Protein AF-A0A397E6I4-F1 (afdb_monomer_lite)

Organism: Aphanomyces astaci (NCBI:txid112090)

Radius of gyration: 27.34 Å; chains: 1; bounding box: 70×57×77 Å

InterPro domains:
  IPR038132 Vps16, C-terminal domain superfamily [G3DSA:1.10.150.780] (159-268)

Secondary structure (DSSP, 8-state):
--HHHHHHHHHHHHHHHHHHHTTGGG---SS-HHHHHHHHHHT--GGGS--SS----SS--TT---------S---HHHHHHHHHHT-TT--HHHHHHHHHHHHHHSSSHHHHHHHHTT-HHHHHHHHHHHHHHT--TTHHHHT-SSSHHHHHHHHHTT-SSHHHHHHHHHHHHHHTTT-HHHHHHHHHHHHHHHHHHHHHHHHH---TT-TTSPPSSTT--HHHHHHHHHHHGGG-SS-HHHHHHHHHHHTT--HHHHHHHHHHHHHHTT-HHHHHHH--SS-SS-HHHHHHHHHHTT-HHHHHHHHHT-SSHHHHHHHHHHHHHHHHHHHHS----PPP---------------

Sequence (356 aa):
MTTQEISAFYANLHTNVSAKFVKKHRVKTSATAASVQAMLVQQTHPLFGPPTAPLIPFGRLSRANSVDSLHADTLTSEEVVVKGLNARCDHDTTALFVAIQAFQASCSSQDEFCHGLAHYRRAVKLWSHHLATCNAQLDSIPKLLTAKAGVAAAKFAYRHPTMDARLSQLHVAKVLEEGTPFYARAFSQHMTLLAKQQAWDESLLCKGTHDTAQPSAFVDRSVVETIFNLVALAPFFDENLVLEAVQLADLFQVHPKQFWWTVVRSCVTTNQGELLLWMMPDMPIVSRKEHVQAFVDAQQFETAKRIAGDAKDPAEQANLLDVVQRAVVASTLQPDMEPPPVRPRQGSVASYDGSI

Structure (mmCIF, N/CA/C/O backbone):
data_AF-A0A397E6I4-F1
#
_entry.id   AF-A0A397E6I4-F1
#
loop_
_atom_site.group_PDB
_atom_site.id
_atom_site.type_symbol
_atom_site.label_atom_id
_atom_site.label_alt_id
_atom_site.label_comp_id
_atom_site.label_asym_id
_atom_site.label_entity_id
_atom_site.label_seq_id
_atom_site.pdbx_PDB_ins_code
_atom_site.Cartn_x
_atom_site.Cartn_y
_atom_site.Cartn_z
_atom_site.occupancy
_atom_site.B_iso_or_equiv
_atom_site.auth_seq_id
_atom_site.auth_comp_id
_atom_site.auth_asym_id
_atom_site.auth_atom_id
_atom_site.pdbx_PDB_model_num
ATOM 1 N N . MET A 1 1 ? 9.469 8.929 18.132 1.00 84.38 1 MET A N 1
ATOM 2 C CA . MET A 1 1 ? 9.794 7.595 18.660 1.00 84.38 1 MET A CA 1
ATOM 3 C C . MET A 1 1 ? 10.991 7.051 17.902 1.00 84.38 1 MET A C 1
ATOM 5 O O . MET A 1 1 ? 11.047 7.250 16.692 1.00 84.38 1 MET A O 1
ATOM 9 N N . THR A 1 2 ? 11.944 6.428 18.584 1.00 92.31 2 THR A N 1
ATOM 10 C CA . THR A 1 2 ? 13.093 5.738 17.977 1.00 92.31 2 THR A CA 1
ATOM 11 C C . THR A 1 2 ? 12.691 4.346 17.474 1.00 92.31 2 THR A C 1
ATOM 13 O O . THR A 1 2 ? 11.671 3.805 17.894 1.00 92.31 2 THR A O 1
ATOM 16 N N . THR A 1 3 ? 13.502 3.729 16.609 1.00 90.75 3 THR A N 1
ATOM 17 C CA . THR A 1 3 ? 13.303 2.337 16.148 1.00 90.75 3 THR A CA 1
ATOM 18 C C . THR A 1 3 ? 13.169 1.358 17.322 1.00 90.75 3 THR A C 1
ATOM 20 O O . THR A 1 3 ? 12.320 0.476 17.307 1.00 90.75 3 THR A O 1
ATOM 23 N N . GLN A 1 4 ? 13.962 1.547 18.383 1.00 93.81 4 GLN A N 1
ATOM 24 C CA . GLN A 1 4 ? 13.908 0.702 19.581 1.00 93.81 4 GLN A CA 1
ATOM 25 C C . GLN A 1 4 ? 12.587 0.865 20.340 1.00 93.81 4 GLN A C 1
ATOM 27 O O . GLN A 1 4 ? 11.996 -0.126 20.759 1.00 93.81 4 GLN A O 1
ATOM 32 N N . GLU A 1 5 ? 12.092 2.097 20.481 1.00 94.19 5 GLU A N 1
ATOM 33 C CA . GLU A 1 5 ? 10.794 2.364 21.112 1.00 94.19 5 GLU A CA 1
ATOM 34 C C . GLU A 1 5 ? 9.634 1.771 20.301 1.00 94.19 5 GLU A C 1
ATOM 36 O O . GLU A 1 5 ? 8.676 1.259 20.880 1.00 94.19 5 GLU A O 1
ATOM 41 N N . ILE A 1 6 ? 9.721 1.820 18.967 1.00 94.69 6 ILE A N 1
ATOM 42 C CA . ILE A 1 6 ? 8.726 1.227 18.064 1.00 94.69 6 ILE A CA 1
ATOM 43 C C . ILE A 1 6 ? 8.702 -0.298 18.222 1.00 94.69 6 ILE A C 1
ATOM 45 O O . ILE A 1 6 ? 7.635 -0.865 18.456 1.00 94.69 6 ILE A O 1
ATOM 49 N N . SER A 1 7 ? 9.856 -0.965 18.170 1.00 93.94 7 SER A N 1
ATOM 50 C CA . SER A 1 7 ? 9.905 -2.423 18.331 1.00 93.94 7 SER A CA 1
ATOM 51 C C . SER A 1 7 ? 9.533 -2.876 19.746 1.00 93.94 7 SER A C 1
ATOM 53 O O . SER A 1 7 ? 8.822 -3.866 19.897 1.00 93.94 7 SER A O 1
ATOM 55 N N . ALA A 1 8 ? 9.901 -2.128 20.793 1.00 94.12 8 ALA A N 1
ATOM 56 C CA . ALA A 1 8 ? 9.446 -2.414 22.157 1.00 94.12 8 ALA A CA 1
ATOM 57 C C . ALA A 1 8 ? 7.917 -2.311 22.284 1.00 94.12 8 ALA A C 1
ATOM 59 O O . ALA A 1 8 ? 7.272 -3.150 22.919 1.00 94.12 8 ALA A O 1
ATOM 60 N N . PHE A 1 9 ? 7.316 -1.306 21.643 1.00 94.44 9 PHE A N 1
ATOM 61 C CA . PHE A 1 9 ? 5.868 -1.171 21.577 1.00 94.44 9 PHE A CA 1
ATOM 62 C C . PHE A 1 9 ? 5.212 -2.377 20.887 1.00 94.44 9 PHE A C 1
ATOM 64 O O . PHE A 1 9 ? 4.265 -2.949 21.435 1.00 94.44 9 PHE A O 1
ATOM 71 N N . TYR A 1 10 ? 5.714 -2.796 19.721 1.00 95.75 10 TYR A N 1
ATOM 72 C CA . TYR A 1 10 ? 5.135 -3.928 18.998 1.00 95.75 10 TYR A CA 1
ATOM 73 C C . TYR A 1 10 ? 5.376 -5.271 19.689 1.00 95.75 10 TYR A C 1
ATOM 75 O O . TYR A 1 10 ? 4.479 -6.105 19.662 1.00 95.75 10 TYR A O 1
ATOM 83 N N . ALA A 1 11 ? 6.491 -5.464 20.396 1.00 94.38 11 ALA A N 1
ATOM 84 C CA . ALA A 1 11 ? 6.713 -6.652 21.225 1.00 94.38 11 ALA A CA 1
ATOM 85 C C . ALA A 1 11 ? 5.666 -6.774 22.353 1.00 94.38 11 ALA A C 1
ATOM 87 O O . ALA A 1 11 ? 5.093 -7.846 22.585 1.00 94.38 11 ALA A O 1
ATOM 88 N N . ASN A 1 12 ? 5.345 -5.657 23.014 1.00 92.75 12 ASN A N 1
ATOM 89 C CA . ASN A 1 12 ? 4.283 -5.609 24.021 1.00 92.75 12 ASN A CA 1
ATOM 90 C C . ASN A 1 12 ? 2.904 -5.869 23.401 1.00 92.75 12 ASN A C 1
ATOM 92 O O . ASN A 1 12 ? 2.112 -6.650 23.933 1.00 92.75 12 ASN A O 1
ATOM 96 N N . LEU A 1 13 ? 2.609 -5.243 22.257 1.00 92.81 13 LEU A N 1
ATOM 97 C CA . LEU A 1 13 ? 1.343 -5.443 21.556 1.00 92.81 13 LEU A CA 1
ATOM 98 C C . LEU A 1 13 ? 1.183 -6.890 21.071 1.00 92.81 13 LEU A C 1
ATOM 100 O O . LEU A 1 13 ? 0.117 -7.472 21.255 1.00 92.81 13 LEU A O 1
ATOM 104 N N . HIS A 1 14 ? 2.244 -7.489 20.534 1.00 93.69 14 HIS A N 1
ATOM 105 C CA . HIS A 1 14 ? 2.292 -8.887 20.118 1.00 93.69 14 HIS A CA 1
ATOM 106 C C . HIS A 1 14 ? 1.931 -9.816 21.281 1.00 93.69 14 HIS A C 1
ATOM 108 O O . HIS A 1 14 ? 1.068 -10.683 21.139 1.00 93.69 14 HIS A O 1
ATOM 114 N N . THR A 1 15 ? 2.535 -9.600 22.452 1.00 91.31 15 THR A N 1
ATOM 115 C CA . THR A 1 15 ? 2.253 -10.378 23.669 1.00 91.31 15 THR A CA 1
ATOM 116 C C . THR A 1 15 ? 0.787 -10.247 24.091 1.00 91.31 15 THR A C 1
ATOM 118 O O . THR A 1 15 ? 0.112 -11.252 24.318 1.00 91.31 15 THR A O 1
ATOM 121 N N . ASN A 1 16 ? 0.260 -9.020 24.120 1.00 88.31 16 ASN A N 1
ATOM 122 C CA . ASN A 1 16 ? -1.128 -8.748 24.500 1.00 88.31 16 ASN A CA 1
ATOM 123 C C . ASN A 1 16 ? -2.143 -9.378 23.534 1.00 88.31 16 ASN A C 1
ATOM 125 O O . ASN A 1 16 ? -3.100 -10.019 23.970 1.00 88.31 16 ASN A O 1
ATOM 129 N N . VAL A 1 17 ? -1.939 -9.217 22.225 1.00 89.75 17 VAL A N 1
ATOM 130 C CA . VAL A 1 17 ? -2.812 -9.783 21.185 1.00 89.75 17 VAL A CA 1
ATOM 131 C C . VAL A 1 17 ? -2.764 -11.310 21.217 1.00 89.75 17 VAL A C 1
ATOM 133 O O . VAL A 1 17 ? -3.812 -11.955 21.153 1.00 89.75 17 VAL A O 1
ATOM 136 N N . SER A 1 18 ? -1.576 -11.895 21.390 1.00 89.06 18 SER A N 1
ATOM 137 C CA . SER A 1 18 ? -1.403 -13.348 21.510 1.00 89.06 18 SER A CA 1
ATOM 138 C C . SER A 1 18 ? -2.149 -13.904 22.725 1.00 89.06 18 SER A C 1
ATOM 140 O O . SER A 1 18 ? -2.905 -14.864 22.599 1.00 89.06 18 SER A O 1
ATOM 142 N N . ALA A 1 19 ? -2.029 -13.257 23.889 1.00 87.25 19 ALA A N 1
ATOM 143 C CA . ALA A 1 19 ? -2.723 -13.675 25.108 1.00 87.25 19 ALA A CA 1
ATOM 144 C C . ALA A 1 19 ? -4.257 -13.585 24.987 1.00 87.25 19 ALA A C 1
ATOM 146 O O . ALA A 1 19 ? -4.992 -14.383 25.572 1.00 87.25 19 ALA A O 1
ATOM 147 N N . LYS A 1 20 ? -4.762 -12.616 24.215 1.00 84.50 20 LYS A N 1
ATOM 148 C CA . LYS A 1 20 ? -6.200 -12.422 23.990 1.00 84.50 20 LYS A CA 1
ATOM 149 C C . LYS A 1 20 ? -6.777 -13.325 22.896 1.00 84.50 20 LYS A C 1
ATOM 151 O O . LYS A 1 20 ? -8.001 -13.452 22.827 1.00 84.50 20 LYS A O 1
ATOM 156 N N . PHE A 1 21 ? -5.946 -13.948 22.061 1.00 80.94 21 PHE A N 1
ATOM 157 C CA . PHE A 1 21 ? -6.380 -14.709 20.886 1.00 80.94 21 PHE A CA 1
ATOM 158 C C . PHE A 1 21 ? -7.303 -15.882 21.214 1.00 80.94 21 PHE A C 1
ATOM 160 O O . PHE A 1 21 ? -8.302 -16.080 20.533 1.00 80.94 21 PHE A O 1
ATOM 167 N N . VAL A 1 22 ? -7.081 -16.563 22.341 1.00 71.19 22 VAL A N 1
ATOM 168 C CA . VAL A 1 22 ? -7.980 -17.625 22.837 1.00 71.19 22 VAL A CA 1
ATOM 169 C C . VAL A 1 22 ? -9.424 -17.121 23.020 1.00 71.19 22 VAL A C 1
ATOM 171 O O . VAL A 1 22 ? -10.385 -17.880 22.929 1.00 71.19 22 VAL A O 1
ATOM 174 N N . LYS A 1 23 ? -9.607 -15.813 23.246 1.00 66.44 23 LYS A N 1
ATOM 175 C CA . LYS A 1 23 ? -10.917 -15.165 23.410 1.00 66.44 23 LYS A CA 1
ATOM 176 C C . LYS A 1 23 ? -11.492 -14.611 22.097 1.00 66.44 23 LYS A C 1
ATOM 178 O O . LYS A 1 23 ? -12.609 -14.097 22.125 1.00 66.44 23 LYS A O 1
ATOM 183 N N . LYS A 1 24 ? -10.776 -14.706 20.967 1.00 67.19 24 LYS A N 1
ATOM 184 C CA . LYS A 1 24 ? -11.176 -14.141 19.662 1.00 67.19 24 LYS A CA 1
ATOM 185 C C . LYS A 1 24 ? -12.506 -14.702 19.157 1.00 67.19 24 LYS A C 1
ATOM 187 O O . LYS A 1 24 ? -13.289 -13.941 18.602 1.00 67.19 24 LYS A O 1
ATOM 192 N N . HIS A 1 25 ? -12.830 -15.964 19.457 1.00 60.34 25 HIS A N 1
ATOM 193 C CA . HIS A 1 25 ? -14.130 -16.575 19.123 1.00 60.34 25 HIS A CA 1
ATOM 194 C C . HIS A 1 25 ? -15.352 -15.828 19.702 1.00 60.34 25 HIS A C 1
ATOM 196 O O . HIS A 1 25 ? -16.489 -16.164 19.387 1.00 60.34 25 HIS A O 1
ATOM 202 N N . ARG A 1 26 ? -15.146 -14.819 20.562 1.00 62.72 26 ARG A N 1
ATOM 203 C CA . ARG A 1 26 ? -16.207 -13.966 21.114 1.00 62.72 26 ARG A CA 1
ATOM 204 C C . ARG A 1 26 ? -16.438 -12.667 20.337 1.00 62.72 26 ARG A C 1
ATOM 206 O O . ARG A 1 26 ? -17.404 -11.973 20.648 1.00 62.72 26 ARG A O 1
ATOM 213 N N . VAL A 1 27 ? -15.584 -12.316 19.372 1.00 80.00 27 VAL A N 1
ATOM 214 C CA . VAL A 1 27 ? -15.722 -11.073 18.600 1.00 80.00 27 VAL A CA 1
ATOM 215 C C . VAL A 1 27 ? -16.884 -11.221 17.622 1.00 80.00 27 VAL A C 1
ATOM 217 O O . VAL A 1 27 ? -16.813 -11.977 16.658 1.00 80.00 27 VAL A O 1
ATOM 220 N N . LYS A 1 28 ? -17.975 -10.498 17.882 1.00 78.31 28 LYS A N 1
ATOM 221 C CA . LYS A 1 28 ? -19.148 -10.470 17.003 1.00 78.31 28 LYS A CA 1
ATOM 222 C C . LYS A 1 28 ? -18.967 -9.393 15.939 1.00 78.31 28 LYS A C 1
ATOM 224 O O . LYS A 1 28 ? -18.617 -8.261 16.256 1.00 78.31 28 LYS A O 1
ATOM 229 N N . THR A 1 29 ? -19.264 -9.730 14.690 1.00 81.81 29 THR A N 1
ATOM 230 C CA . THR A 1 29 ? -19.305 -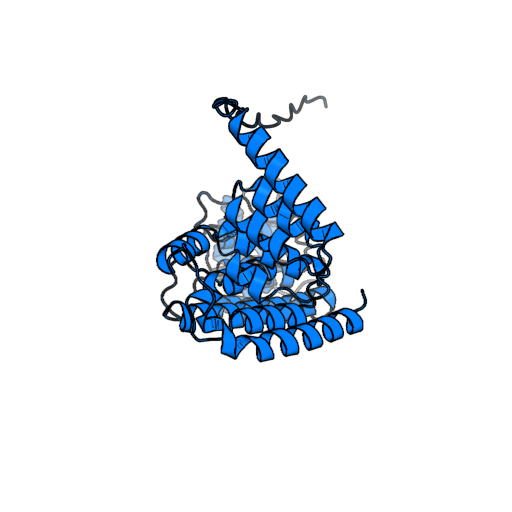8.782 13.570 1.00 81.81 29 THR A CA 1
ATOM 231 C C . THR A 1 29 ? -20.677 -8.834 12.908 1.00 81.81 29 THR A C 1
ATOM 233 O O . THR A 1 29 ? -21.269 -9.904 12.789 1.00 81.81 29 THR A O 1
ATOM 236 N N . SER A 1 30 ? -21.194 -7.671 12.509 1.00 80.38 30 SER A N 1
ATOM 237 C CA . SER A 1 30 ? -22.421 -7.571 11.707 1.00 80.38 30 SER A CA 1
ATOM 238 C C . SER A 1 30 ? -22.141 -7.723 10.207 1.00 80.38 30 SER A C 1
ATOM 240 O O . SER A 1 30 ? -23.014 -8.154 9.458 1.00 80.38 30 SER A O 1
ATOM 242 N N . ALA A 1 31 ? -20.920 -7.399 9.769 1.00 84.69 31 ALA A N 1
ATOM 243 C CA . ALA A 1 31 ? -20.483 -7.566 8.392 1.00 84.69 31 ALA A CA 1
ATOM 244 C C . ALA A 1 31 ? -20.172 -9.037 8.084 1.00 84.69 31 ALA A C 1
ATOM 246 O O . ALA A 1 31 ? -19.633 -9.756 8.928 1.00 84.69 31 ALA A O 1
ATOM 247 N N . THR A 1 32 ? -20.468 -9.460 6.854 1.00 86.94 32 THR A N 1
ATOM 248 C CA . THR A 1 32 ? -20.138 -10.802 6.348 1.00 86.94 32 THR A CA 1
ATOM 249 C C . THR A 1 32 ? -18.746 -10.820 5.716 1.00 86.94 32 THR A C 1
ATOM 251 O O . THR A 1 32 ? -18.310 -9.807 5.156 1.00 86.94 32 THR A O 1
ATOM 254 N N . ALA A 1 33 ? -18.082 -11.980 5.724 1.00 85.81 33 ALA A N 1
ATOM 255 C CA . ALA A 1 33 ? -16.781 -12.160 5.077 1.00 85.81 33 ALA A CA 1
ATOM 256 C C . ALA A 1 33 ? -16.818 -11.732 3.600 1.00 85.81 33 ALA A C 1
ATOM 258 O O . ALA A 1 33 ? -15.984 -10.942 3.168 1.00 85.81 33 ALA A O 1
ATOM 259 N N . ALA A 1 34 ? -17.850 -12.159 2.863 1.00 86.12 34 ALA A N 1
ATOM 260 C CA . ALA A 1 34 ? -18.040 -11.811 1.456 1.00 86.12 34 ALA A CA 1
ATOM 261 C C . ALA A 1 34 ? -18.192 -10.295 1.238 1.00 86.12 34 ALA A C 1
ATOM 263 O O . ALA A 1 34 ? -17.574 -9.742 0.331 1.00 86.12 34 ALA A O 1
ATOM 264 N N . SER A 1 35 ? -18.965 -9.601 2.086 1.00 90.12 35 SER A N 1
ATOM 265 C CA . SER A 1 35 ? -19.127 -8.142 1.975 1.00 90.12 35 SER A CA 1
ATOM 266 C C . SER A 1 35 ? -17.826 -7.380 2.230 1.00 90.12 35 SER A C 1
ATOM 268 O O . SER A 1 35 ? -17.527 -6.421 1.520 1.00 90.12 35 SER A O 1
ATOM 270 N N . VAL A 1 36 ? -17.028 -7.825 3.207 1.00 90.25 36 VAL A N 1
ATOM 271 C CA . VAL A 1 36 ? -15.734 -7.205 3.500 1.00 90.25 36 VAL A CA 1
ATOM 272 C C . VAL A 1 36 ? -14.757 -7.495 2.368 1.00 90.25 36 VAL A C 1
ATOM 274 O O . VAL A 1 36 ? -14.168 -6.562 1.838 1.00 90.25 36 VAL A O 1
ATOM 277 N N . GLN A 1 37 ? -14.646 -8.744 1.914 1.00 87.69 37 GLN A N 1
ATOM 278 C CA . GLN A 1 37 ? -13.796 -9.105 0.776 1.00 87.69 37 GLN A CA 1
ATOM 279 C C . GLN A 1 37 ? -14.140 -8.291 -0.479 1.00 87.69 37 GLN A C 1
ATOM 281 O O . GLN A 1 37 ? -13.246 -7.692 -1.070 1.00 87.69 37 GLN A O 1
ATOM 286 N N . ALA A 1 38 ? -15.423 -8.182 -0.843 1.00 87.69 38 ALA A N 1
ATOM 287 C CA . ALA A 1 38 ? -15.859 -7.379 -1.985 1.00 87.69 38 ALA A CA 1
ATOM 288 C C . ALA A 1 38 ? -15.440 -5.903 -1.856 1.00 87.69 38 ALA A C 1
ATOM 290 O O . ALA A 1 38 ? -14.965 -5.313 -2.826 1.00 87.69 38 ALA A O 1
ATOM 291 N N . MET A 1 39 ? -15.550 -5.322 -0.655 1.00 90.50 39 MET A N 1
ATOM 292 C CA . MET A 1 39 ? -15.083 -3.961 -0.381 1.00 90.50 39 MET A CA 1
ATOM 293 C C . MET A 1 39 ? -13.566 -3.829 -0.573 1.00 90.50 39 MET A C 1
ATOM 295 O O . MET A 1 39 ? -13.117 -2.897 -1.237 1.00 90.50 39 MET A O 1
ATOM 299 N N . LEU A 1 40 ? -12.770 -4.745 -0.012 1.00 89.31 40 LEU A N 1
ATOM 300 C CA . LEU A 1 40 ? -11.303 -4.674 -0.077 1.00 89.31 40 LEU A CA 1
ATOM 301 C C . LEU A 1 40 ? -10.786 -4.793 -1.512 1.00 89.31 40 LEU A C 1
ATOM 303 O O . LEU A 1 40 ? -9.863 -4.092 -1.924 1.00 89.31 40 LEU A O 1
ATOM 307 N N . VAL A 1 41 ? -11.417 -5.663 -2.288 1.00 84.38 41 VAL A N 1
ATOM 308 C CA . VAL A 1 41 ? -11.071 -5.941 -3.678 1.00 84.38 41 VAL A CA 1
ATOM 309 C C . VAL A 1 41 ? -11.350 -4.735 -4.589 1.00 84.38 41 VAL A C 1
ATOM 311 O O . VAL A 1 41 ? -10.584 -4.469 -5.511 1.00 84.38 41 VAL A O 1
ATOM 314 N N . GLN A 1 42 ? -12.386 -3.939 -4.302 1.00 80.50 42 GLN A N 1
ATOM 315 C CA . GLN A 1 42 ? -12.714 -2.731 -5.074 1.00 80.50 42 GLN A CA 1
ATOM 316 C C . GLN A 1 42 ? -11.723 -1.576 -4.881 1.00 80.50 42 GLN A C 1
ATOM 318 O O . GLN A 1 42 ? -11.707 -0.641 -5.679 1.00 80.50 42 GLN A O 1
ATOM 323 N N . GLN A 1 43 ? -10.867 -1.618 -3.857 1.00 72.00 43 GLN A N 1
ATOM 324 C CA . GLN A 1 43 ? -9.962 -0.507 -3.551 1.00 72.00 43 GLN A CA 1
ATOM 325 C C . GLN A 1 43 ? -8.780 -0.385 -4.531 1.00 72.00 43 GLN A C 1
ATOM 327 O O . GLN A 1 43 ? -7.865 0.388 -4.266 1.00 72.00 43 GLN A O 1
ATOM 332 N N . THR A 1 44 ? -8.709 -1.178 -5.608 1.00 66.00 44 THR A N 1
ATOM 333 C CA . THR A 1 44 ? -7.566 -1.228 -6.545 1.00 66.00 44 THR A CA 1
ATOM 334 C C . THR A 1 44 ? -7.085 0.162 -6.963 1.00 66.00 44 THR A C 1
ATOM 336 O O . THR A 1 44 ? -7.857 0.982 -7.459 1.00 66.00 44 THR A O 1
ATOM 339 N N . HIS A 1 45 ? -5.793 0.431 -6.761 1.00 63.69 45 HIS A N 1
ATOM 340 C CA . HIS A 1 45 ? -5.224 1.730 -7.100 1.00 63.69 45 HIS A CA 1
ATOM 341 C C . HIS A 1 45 ? -5.265 1.942 -8.629 1.00 63.69 45 HIS A C 1
ATOM 343 O O . HIS A 1 45 ? -4.907 1.023 -9.369 1.00 63.69 45 HIS A O 1
ATOM 349 N N . PRO A 1 46 ? -5.609 3.144 -9.136 1.00 60.66 46 PRO A N 1
ATOM 350 C CA . PRO A 1 46 ? -5.718 3.410 -10.577 1.00 60.66 46 PRO A CA 1
ATOM 351 C C . PRO A 1 46 ? -4.453 3.109 -11.393 1.00 60.66 46 PRO A C 1
ATOM 353 O O . PRO A 1 46 ? -4.535 2.884 -12.595 1.00 60.66 46 PRO A O 1
ATOM 356 N N . LEU A 1 47 ? -3.279 3.097 -10.748 1.00 56.16 47 LEU A N 1
ATOM 357 C CA . LEU A 1 47 ? -2.007 2.723 -11.387 1.00 56.16 47 LEU A CA 1
ATOM 358 C C . LEU A 1 47 ? -1.923 1.239 -11.778 1.00 56.16 47 LEU A C 1
ATOM 360 O O . LEU A 1 47 ? -1.085 0.906 -12.610 1.00 56.16 47 LEU A O 1
ATOM 364 N N . PHE A 1 48 ? -2.759 0.380 -11.189 1.00 58.66 48 PHE A N 1
ATOM 365 C CA . PHE A 1 48 ? -2.795 -1.064 -11.445 1.00 58.66 48 PHE A CA 1
ATOM 366 C C . PHE A 1 48 ? -3.997 -1.487 -12.302 1.00 58.66 48 PHE A C 1
ATOM 368 O O . PHE A 1 48 ? -4.151 -2.665 -12.610 1.00 58.66 48 PHE A O 1
ATOM 375 N N . GLY A 1 49 ? -4.850 -0.538 -12.706 1.00 55.00 49 GLY A N 1
ATOM 376 C CA . GLY A 1 49 ? -5.869 -0.779 -13.724 1.00 55.00 49 GLY A CA 1
ATOM 377 C C . GLY A 1 49 ? -5.254 -0.810 -15.130 1.00 55.00 49 GLY A C 1
ATOM 378 O O . GLY A 1 49 ? -4.212 -0.184 -15.356 1.00 55.00 49 GLY A O 1
ATOM 379 N N . PRO A 1 50 ? -5.881 -1.502 -16.101 1.00 50.75 50 PRO A N 1
ATOM 380 C CA . PRO A 1 50 ? -5.455 -1.425 -17.493 1.00 50.75 50 PRO A CA 1
ATOM 381 C C . PRO A 1 50 ? -5.451 0.048 -17.939 1.00 50.75 50 PRO A C 1
ATOM 383 O O . PRO A 1 50 ? -6.397 0.780 -17.629 1.00 50.75 50 PRO A O 1
ATOM 386 N N . PRO A 1 51 ? -4.396 0.521 -18.627 1.00 51.72 51 PRO A N 1
ATOM 387 C CA . PRO A 1 51 ? -4.304 1.916 -19.033 1.00 51.72 51 PRO A CA 1
ATOM 388 C C . PRO A 1 51 ? -5.493 2.264 -19.938 1.00 51.72 51 PRO A C 1
ATOM 390 O O . PRO A 1 51 ? -5.621 1.737 -21.038 1.00 51.72 51 PRO A O 1
ATOM 393 N N . THR A 1 52 ? -6.369 3.162 -19.482 1.00 50.19 52 THR A N 1
ATOM 394 C CA . THR A 1 52 ? -7.574 3.604 -20.215 1.00 50.19 52 THR A CA 1
ATOM 395 C C . THR A 1 52 ? -7.265 4.486 -21.429 1.00 50.19 52 THR A C 1
ATOM 397 O O . THR A 1 52 ? -8.146 4.794 -22.224 1.00 50.19 52 THR A O 1
ATOM 400 N N . ALA A 1 53 ? -6.006 4.877 -21.594 1.00 47.62 53 ALA A N 1
ATOM 401 C CA . ALA A 1 53 ? -5.444 5.593 -22.731 1.00 47.62 53 ALA A CA 1
ATOM 402 C C . ALA A 1 53 ? -3.920 5.380 -22.700 1.00 47.62 53 ALA A C 1
ATOM 404 O O . ALA A 1 53 ? -3.401 5.014 -21.637 1.00 47.62 53 ALA A O 1
ATOM 405 N N . PRO A 1 54 ? -3.165 5.629 -23.790 1.00 42.69 54 PRO A N 1
ATOM 406 C CA . PRO A 1 54 ? -1.714 5.723 -23.696 1.00 42.69 54 PRO A CA 1
ATOM 407 C C . PRO A 1 54 ? -1.381 6.824 -22.686 1.00 42.69 54 PRO A C 1
ATOM 409 O O . PRO A 1 54 ? -1.436 8.016 -22.982 1.00 42.69 54 PRO A O 1
ATOM 412 N N . LEU A 1 55 ? -1.098 6.412 -21.450 1.00 39.44 55 LEU A N 1
ATOM 413 C CA . LEU A 1 55 ? -0.656 7.286 -20.383 1.00 39.44 55 LEU A CA 1
ATOM 414 C C . LEU A 1 55 ? 0.647 7.910 -20.865 1.00 39.44 55 LEU A C 1
ATOM 416 O O . LEU A 1 55 ? 1.701 7.272 -20.812 1.00 39.44 55 LEU A O 1
ATOM 420 N N . ILE A 1 56 ? 0.559 9.153 -21.349 1.00 37.53 56 ILE A N 1
ATOM 421 C CA . ILE A 1 56 ? 1.704 10.043 -21.534 1.00 37.53 56 ILE A CA 1
ATOM 422 C C . ILE A 1 56 ? 2.516 9.898 -20.250 1.00 37.53 56 ILE A C 1
ATOM 424 O O . ILE A 1 56 ? 1.977 10.190 -19.178 1.00 37.53 56 ILE A O 1
ATOM 428 N N . PRO A 1 57 ? 3.745 9.353 -20.295 1.00 40.41 57 PRO A N 1
ATOM 429 C CA . PRO A 1 57 ? 4.360 8.865 -19.084 1.00 40.41 57 PRO A CA 1
ATOM 430 C C . PRO A 1 57 ? 4.543 10.026 -18.115 1.00 40.41 57 PRO A C 1
ATOM 432 O O . PRO A 1 57 ? 5.317 10.954 -18.358 1.00 40.41 57 PRO A O 1
ATOM 435 N N . PHE A 1 58 ? 3.801 9.921 -17.011 1.00 39.62 58 PHE A N 1
ATOM 436 C CA . PHE A 1 58 ? 3.998 10.618 -15.755 1.00 39.62 58 PHE A CA 1
ATOM 437 C C . PHE A 1 58 ? 5.476 10.916 -15.545 1.00 39.62 58 PHE A C 1
ATOM 439 O O . PHE A 1 58 ? 6.298 9.991 -15.524 1.00 39.62 58 PHE A O 1
ATOM 446 N N . GLY A 1 59 ? 5.771 12.210 -15.411 1.00 37.09 59 GLY A N 1
ATOM 447 C CA . GLY A 1 59 ? 7.104 12.734 -15.177 1.00 37.09 59 GLY A CA 1
ATOM 448 C C . GLY A 1 59 ? 8.054 12.360 -16.302 1.00 37.09 59 GLY A C 1
ATOM 449 O O . GLY A 1 59 ? 8.805 11.399 -16.174 1.00 37.09 59 GLY A O 1
ATOM 450 N N . ARG A 1 60 ? 8.019 13.142 -17.389 1.00 40.59 60 ARG A N 1
ATOM 451 C CA . ARG A 1 60 ? 9.182 13.500 -18.211 1.00 40.59 60 ARG A CA 1
ATOM 452 C C . ARG A 1 60 ? 10.440 12.722 -17.767 1.00 40.59 60 ARG A C 1
ATOM 454 O O . ARG A 1 60 ? 11.150 13.178 -16.871 1.00 40.59 60 ARG A O 1
ATOM 461 N N . LEU A 1 61 ? 10.777 11.617 -18.446 1.00 43.56 61 LEU A N 1
ATOM 462 C CA . LEU A 1 61 ? 12.153 11.087 -18.513 1.00 43.56 61 LEU A CA 1
ATOM 463 C C . LEU A 1 61 ? 13.047 12.128 -19.234 1.00 43.56 61 LEU A C 1
ATOM 465 O O . LEU A 1 61 ? 13.781 11.835 -20.167 1.00 43.56 61 LEU A O 1
ATOM 469 N N . SER A 1 62 ? 12.934 13.409 -18.863 1.00 40.03 62 SER A N 1
ATOM 470 C CA . SER A 1 62 ? 13.576 14.563 -19.495 1.00 40.03 62 SER A CA 1
ATOM 471 C C . SER A 1 62 ? 15.067 14.611 -19.235 1.00 40.03 62 SER A C 1
ATOM 473 O O . SER A 1 62 ? 15.738 15.507 -19.732 1.00 40.03 62 SER A O 1
ATOM 475 N N . ARG A 1 63 ? 15.597 13.641 -18.496 1.00 41.31 63 ARG A N 1
ATOM 476 C CA . ARG A 1 63 ? 17.017 13.484 -18.222 1.00 41.31 63 ARG A CA 1
ATOM 477 C C . ARG A 1 63 ? 17.440 12.045 -18.508 1.00 41.31 63 ARG A C 1
ATOM 479 O O . ARG A 1 63 ? 17.978 11.376 -17.639 1.00 41.31 63 ARG A O 1
ATOM 486 N N . ALA A 1 64 ? 17.161 11.558 -19.719 1.00 41.88 64 ALA A N 1
ATOM 487 C CA . ALA A 1 64 ? 18.087 10.619 -20.343 1.00 41.88 64 ALA A CA 1
ATOM 488 C C . ALA A 1 64 ? 19.393 11.407 -20.532 1.00 41.88 64 ALA A C 1
ATOM 490 O O . ALA A 1 64 ? 19.498 12.229 -21.443 1.00 41.88 64 ALA A O 1
ATOM 491 N N . ASN A 1 65 ? 20.293 11.304 -19.558 1.00 41.06 65 ASN A N 1
ATOM 492 C CA . ASN A 1 65 ? 21.593 11.957 -19.593 1.00 41.06 65 ASN A CA 1
ATOM 493 C C . ASN A 1 65 ? 22.499 11.061 -20.437 1.00 41.06 65 ASN A C 1
ATOM 495 O O . ASN A 1 65 ? 23.120 10.155 -19.900 1.00 41.06 65 ASN A O 1
ATOM 499 N N . SER A 1 66 ? 22.507 11.240 -21.756 1.00 41.22 66 SER A N 1
ATOM 500 C CA . SER A 1 66 ? 23.437 10.517 -22.629 1.00 41.22 66 SER A CA 1
ATOM 501 C C . SER A 1 66 ? 24.867 10.700 -22.123 1.00 41.22 66 SER A C 1
ATOM 503 O O . SER A 1 66 ? 25.228 11.789 -21.675 1.00 41.22 66 SER A O 1
ATOM 505 N N . VAL A 1 67 ? 25.664 9.634 -22.166 1.00 39.78 67 VAL A N 1
ATOM 506 C CA . VAL A 1 67 ? 27.097 9.754 -21.906 1.00 39.78 67 VAL A CA 1
ATOM 507 C C . VAL A 1 67 ? 27.725 10.428 -23.120 1.00 39.78 67 VAL A C 1
ATOM 509 O O . VAL A 1 67 ? 27.619 9.898 -24.226 1.00 39.78 67 VAL A O 1
ATOM 512 N N . ASP A 1 68 ? 28.405 11.551 -22.912 1.00 41.03 68 ASP A N 1
ATOM 513 C CA . ASP A 1 68 ? 29.484 11.965 -23.805 1.00 41.03 68 ASP A CA 1
ATOM 514 C C . ASP A 1 68 ? 30.665 11.029 -23.507 1.00 41.03 68 ASP A C 1
ATOM 516 O O . ASP A 1 68 ? 31.522 11.348 -22.687 1.00 41.03 68 ASP A O 1
ATOM 520 N N . SER A 1 69 ? 30.664 9.813 -24.068 1.00 41.28 69 SER A N 1
ATOM 521 C CA . SER A 1 69 ? 31.819 8.912 -23.966 1.00 41.28 69 SER A CA 1
ATOM 522 C C . SER A 1 69 ? 32.412 8.630 -25.330 1.00 41.28 69 SER A C 1
ATOM 524 O O . SER A 1 69 ? 31.721 8.537 -26.345 1.00 41.28 69 SER A O 1
ATOM 526 N N . LEU A 1 70 ? 33.732 8.536 -25.303 1.00 43.47 70 LEU A N 1
ATOM 527 C CA . LEU A 1 70 ? 34.639 8.358 -26.415 1.00 43.47 70 LEU A CA 1
ATOM 528 C C . LEU A 1 70 ? 34.318 7.063 -27.178 1.00 43.47 70 LEU A C 1
ATOM 530 O O . LEU A 1 70 ? 34.463 5.971 -26.644 1.00 43.47 70 LEU A O 1
ATOM 534 N N . HIS A 1 71 ? 33.832 7.263 -28.405 1.00 48.62 71 HIS A N 1
ATOM 535 C CA . HIS A 1 71 ? 33.893 6.424 -29.606 1.00 48.62 71 HIS A CA 1
ATOM 536 C C . HIS A 1 71 ? 34.373 4.973 -29.413 1.00 48.62 71 HIS A C 1
ATOM 538 O O . HIS A 1 71 ? 35.547 4.726 -29.154 1.00 48.62 71 HIS A O 1
ATOM 544 N N . ALA A 1 72 ? 33.479 4.016 -29.681 1.00 50.38 72 ALA A N 1
ATOM 545 C CA . ALA A 1 72 ? 33.888 2.728 -30.230 1.00 50.38 72 ALA A CA 1
ATOM 546 C C . ALA A 1 72 ? 34.415 2.959 -31.659 1.00 50.38 72 ALA A C 1
ATOM 548 O O . ALA A 1 72 ? 33.782 3.666 -32.447 1.00 50.38 72 ALA A O 1
ATOM 549 N N . ASP A 1 73 ? 35.568 2.380 -31.992 1.00 53.25 73 ASP A N 1
ATOM 550 C CA . ASP A 1 73 ? 36.304 2.658 -33.234 1.00 53.25 73 ASP A CA 1
ATOM 551 C C . ASP A 1 73 ? 35.640 2.118 -34.521 1.00 53.25 73 ASP A C 1
ATOM 553 O O . ASP A 1 73 ? 36.200 2.246 -35.608 1.00 53.25 73 ASP A O 1
ATOM 557 N N . THR A 1 74 ? 34.437 1.531 -34.471 1.00 66.38 74 THR A N 1
ATOM 558 C CA . THR A 1 74 ? 33.674 1.169 -35.684 1.00 66.38 74 THR A CA 1
ATOM 559 C C . THR A 1 74 ? 32.175 1.053 -35.394 1.00 66.38 74 THR A C 1
ATOM 561 O O . THR A 1 74 ? 31.731 0.107 -34.754 1.00 66.38 74 THR A O 1
ATOM 564 N N . LEU A 1 75 ? 31.391 2.024 -35.874 1.00 77.75 75 LEU A N 1
ATOM 565 C CA . LEU A 1 75 ? 29.923 1.983 -35.849 1.00 77.75 75 LEU A CA 1
ATOM 566 C C . LEU A 1 75 ? 29.412 1.170 -37.046 1.00 77.75 75 LEU A C 1
ATOM 568 O O . LEU A 1 75 ? 29.982 1.268 -38.137 1.00 77.75 75 LEU A O 1
ATOM 572 N N . THR A 1 76 ? 28.318 0.424 -36.883 1.00 83.25 76 THR A N 1
ATOM 573 C CA . THR A 1 76 ? 27.655 -0.230 -38.024 1.00 83.25 76 THR A CA 1
ATOM 574 C C . THR A 1 76 ? 27.013 0.806 -38.949 1.00 83.25 76 THR A C 1
ATOM 576 O O . THR A 1 76 ? 26.727 1.938 -38.545 1.00 83.25 76 THR A O 1
ATOM 579 N N . SER A 1 77 ? 26.755 0.431 -40.206 1.00 87.69 77 SER A N 1
ATOM 580 C CA . SER A 1 77 ? 26.045 1.285 -41.170 1.00 87.69 77 SER A CA 1
ATOM 581 C C . SER A 1 77 ? 24.707 1.785 -40.624 1.00 87.69 77 SER A C 1
ATOM 583 O O . SER A 1 77 ? 24.360 2.954 -40.777 1.00 87.69 77 SER A O 1
ATOM 585 N N . GLU A 1 78 ? 23.977 0.911 -39.944 1.00 91.31 78 GLU A N 1
ATOM 586 C CA . GLU A 1 78 ? 22.666 1.160 -39.366 1.00 91.31 78 GLU A CA 1
ATOM 587 C C . GLU A 1 78 ? 22.759 2.110 -38.163 1.00 91.31 78 GLU A C 1
ATOM 589 O O . GLU A 1 78 ? 21.956 3.040 -38.047 1.00 91.31 78 GLU A O 1
ATOM 594 N N . GLU A 1 79 ? 23.777 1.961 -37.310 1.00 89.62 79 GLU A N 1
ATOM 595 C CA . GLU A 1 79 ? 24.001 2.876 -36.189 1.00 89.62 79 GLU A CA 1
ATOM 596 C C . GLU A 1 79 ? 24.376 4.289 -36.667 1.00 89.62 79 GLU A C 1
ATOM 598 O O . GLU A 1 79 ? 23.897 5.287 -36.119 1.00 89.62 79 GLU A O 1
ATOM 603 N N . VAL A 1 80 ? 25.165 4.403 -37.743 1.00 90.38 80 VAL A N 1
ATOM 604 C CA . VAL A 1 80 ? 25.507 5.698 -38.358 1.00 90.38 80 VAL A CA 1
ATOM 605 C C . VAL A 1 80 ? 24.251 6.446 -38.815 1.00 90.38 80 VAL A C 1
ATOM 607 O O . VAL A 1 80 ? 24.154 7.664 -38.625 1.00 90.38 80 VAL A O 1
ATOM 610 N N . VAL A 1 81 ? 23.258 5.736 -39.360 1.00 92.00 81 VAL A N 1
ATOM 611 C CA . VAL A 1 81 ? 21.971 6.331 -39.755 1.00 92.00 81 VAL A CA 1
ATOM 612 C C . VAL A 1 81 ? 21.207 6.843 -38.529 1.00 92.00 81 VAL A C 1
ATOM 614 O O . VAL A 1 81 ? 20.707 7.974 -38.553 1.00 92.00 81 VAL A O 1
ATOM 617 N N . VAL A 1 82 ? 21.166 6.073 -37.433 1.00 92.06 82 VAL A N 1
ATOM 618 C CA . VAL A 1 82 ? 20.548 6.503 -36.163 1.00 92.06 82 VAL A CA 1
ATOM 619 C C . VAL A 1 82 ? 21.246 7.744 -35.608 1.00 92.06 82 VAL A C 1
ATOM 621 O O . VAL A 1 82 ? 20.571 8.723 -35.282 1.00 92.06 82 VAL A O 1
ATOM 624 N N . LYS A 1 83 ? 22.584 7.754 -35.559 1.00 91.25 83 LYS A N 1
ATOM 625 C CA . LYS A 1 83 ? 23.390 8.904 -35.120 1.00 91.25 83 LYS A CA 1
ATOM 626 C C . LYS A 1 83 ? 23.068 10.153 -35.939 1.00 91.25 83 LYS A C 1
ATOM 628 O O . LYS A 1 83 ? 22.816 11.216 -35.366 1.00 91.25 83 LYS A O 1
ATOM 633 N N . GLY A 1 84 ? 23.023 10.013 -37.265 1.00 90.25 84 GLY A N 1
ATOM 634 C CA . GLY A 1 84 ? 22.696 11.095 -38.189 1.00 90.25 84 GLY A CA 1
ATOM 635 C C . GLY A 1 84 ? 21.307 11.680 -37.940 1.00 90.25 84 GLY A C 1
ATOM 636 O O . GLY A 1 84 ? 21.179 12.889 -37.768 1.00 90.25 84 GLY A O 1
ATOM 637 N N . LEU A 1 85 ? 20.270 10.838 -37.871 1.00 90.19 85 LEU A N 1
ATOM 638 C CA . LEU A 1 85 ? 18.879 11.265 -37.656 1.00 90.19 85 LEU A CA 1
ATOM 639 C C . LEU A 1 85 ? 18.623 11.798 -36.240 1.00 90.19 85 LEU A C 1
ATOM 641 O O . LEU A 1 85 ? 17.829 12.723 -36.057 1.00 90.19 85 LEU A O 1
ATOM 645 N N . ASN A 1 86 ? 19.306 11.257 -35.229 1.00 87.75 86 ASN A N 1
ATOM 646 C CA . ASN A 1 86 ? 19.215 11.725 -33.848 1.00 87.75 86 ASN A CA 1
ATOM 647 C C . ASN A 1 86 ? 19.694 13.181 -33.704 1.00 87.75 86 ASN A C 1
ATOM 649 O O . ASN A 1 86 ? 19.120 13.919 -32.904 1.00 87.75 86 ASN A O 1
ATOM 653 N N . ALA A 1 87 ? 20.696 13.594 -34.490 1.00 86.56 87 ALA A N 1
ATOM 654 C CA . ALA A 1 87 ? 21.289 14.933 -34.451 1.00 86.56 87 ALA A CA 1
ATOM 655 C C . ALA A 1 87 ? 20.545 15.995 -35.288 1.00 86.56 87 ALA A C 1
ATOM 657 O O . ALA A 1 87 ? 20.879 17.176 -35.197 1.00 86.56 87 ALA A O 1
ATOM 658 N N . ARG A 1 88 ? 19.551 15.617 -36.107 1.00 85.38 88 ARG A N 1
ATOM 659 C CA . ARG A 1 88 ? 18.853 16.569 -36.987 1.00 85.38 88 ARG A CA 1
ATOM 660 C C . ARG A 1 88 ? 17.882 17.487 -36.241 1.00 85.38 88 ARG A C 1
ATOM 662 O O . ARG A 1 88 ? 17.180 17.067 -35.316 1.00 85.38 88 ARG A O 1
ATOM 669 N N . CYS A 1 89 ? 17.784 18.723 -36.732 1.00 77.88 89 CYS A N 1
ATOM 670 C CA . CYS A 1 89 ? 16.858 19.752 -36.248 1.00 77.88 89 CYS A CA 1
ATOM 671 C C . CYS A 1 89 ? 15.436 19.628 -36.823 1.00 77.88 89 CYS A C 1
ATOM 673 O O . CYS A 1 89 ? 14.510 20.200 -36.261 1.00 77.88 89 CYS A O 1
ATOM 675 N N . ASP A 1 90 ? 15.256 18.896 -37.928 1.00 81.19 90 ASP A N 1
ATOM 676 C CA . ASP A 1 90 ? 13.943 18.651 -38.555 1.00 81.19 90 ASP A CA 1
ATOM 677 C C . ASP A 1 90 ? 13.024 17.770 -37.690 1.00 81.19 90 ASP A C 1
ATOM 679 O O . ASP A 1 90 ? 11.810 17.749 -37.876 1.00 81.19 90 ASP A O 1
ATOM 683 N N . HIS A 1 91 ? 13.607 17.062 -36.720 1.00 79.38 91 HIS A N 1
ATOM 684 C CA . HIS A 1 91 ? 12.925 16.173 -35.795 1.00 79.38 91 HIS A CA 1
ATOM 685 C C . HIS A 1 91 ? 12.004 15.142 -36.475 1.00 79.38 91 HIS A C 1
ATOM 687 O O . HIS A 1 91 ? 11.013 14.715 -35.869 1.00 79.38 91 HIS A O 1
ATOM 693 N N . ASP A 1 92 ? 12.378 14.645 -37.663 1.00 86.44 92 ASP A N 1
ATOM 694 C CA . ASP A 1 92 ? 11.637 13.566 -38.331 1.00 86.44 92 ASP A CA 1
ATOM 695 C C . ASP A 1 92 ? 11.654 12.311 -37.450 1.00 86.44 92 ASP A C 1
ATOM 697 O O . ASP A 1 92 ? 12.690 11.678 -37.218 1.00 86.44 92 ASP A O 1
ATOM 701 N N . THR A 1 93 ? 10.510 12.027 -36.834 1.00 88.69 93 THR A N 1
ATOM 702 C CA . THR A 1 93 ? 10.366 10.973 -35.827 1.00 88.69 93 THR A CA 1
ATOM 703 C C . THR A 1 93 ? 10.085 9.626 -36.481 1.00 88.69 93 THR A C 1
ATOM 705 O O . THR A 1 93 ? 10.502 8.603 -35.944 1.00 88.69 93 THR A O 1
ATOM 708 N N . THR A 1 94 ? 9.464 9.622 -37.662 1.00 88.19 94 THR A N 1
ATOM 709 C CA . THR A 1 94 ? 9.174 8.407 -38.428 1.00 88.19 94 THR A CA 1
ATOM 710 C C . THR A 1 94 ? 10.460 7.823 -38.991 1.00 88.19 94 THR A C 1
ATOM 712 O O . THR A 1 94 ? 10.743 6.649 -38.764 1.00 88.19 94 THR A O 1
ATOM 715 N N . ALA A 1 95 ? 11.285 8.647 -39.646 1.00 89.44 95 ALA A N 1
ATOM 716 C CA . ALA A 1 95 ? 12.572 8.197 -40.171 1.00 89.44 95 ALA A CA 1
ATOM 717 C C . ALA A 1 95 ? 13.495 7.698 -39.051 1.00 89.44 95 ALA A C 1
ATOM 719 O O . ALA A 1 95 ? 14.122 6.648 -39.186 1.00 89.44 95 ALA A O 1
ATOM 720 N N . LEU A 1 96 ? 13.539 8.412 -37.917 1.00 90.75 96 LEU A N 1
ATOM 721 C CA . LEU A 1 96 ? 14.320 7.983 -36.756 1.00 90.75 96 LEU A CA 1
ATOM 722 C C . LEU A 1 96 ? 13.810 6.648 -36.195 1.00 90.75 96 LEU A C 1
ATOM 724 O O . LEU A 1 96 ? 14.620 5.789 -35.872 1.00 90.75 96 LEU A O 1
ATOM 728 N N . PHE A 1 97 ? 12.494 6.447 -36.099 1.00 91.75 97 PHE A N 1
ATOM 729 C CA . PHE A 1 97 ? 11.928 5.184 -35.623 1.00 91.75 97 PHE A CA 1
ATOM 730 C C . PHE A 1 97 ? 12.299 4.005 -36.534 1.00 91.75 97 PHE A C 1
ATOM 732 O O . PHE A 1 97 ? 12.775 2.985 -36.040 1.00 91.75 97 PHE A O 1
ATOM 739 N N . VAL A 1 98 ? 12.160 4.169 -37.854 1.00 92.75 98 VAL A N 1
ATOM 740 C CA . VAL A 1 98 ? 12.540 3.146 -38.845 1.00 92.75 98 VAL A CA 1
ATOM 741 C C . VAL A 1 98 ? 14.033 2.819 -38.754 1.00 92.75 98 VAL A C 1
ATOM 743 O O . VAL A 1 98 ? 14.410 1.649 -38.778 1.00 92.75 98 VAL A O 1
ATOM 746 N N . ALA A 1 99 ? 14.887 3.831 -38.579 1.00 93.81 99 ALA A N 1
ATOM 747 C CA . ALA A 1 99 ? 16.321 3.622 -38.399 1.00 93.81 99 ALA A CA 1
ATOM 748 C C . ALA A 1 99 ? 16.652 2.847 -37.113 1.00 93.81 99 ALA A C 1
ATOM 750 O O . ALA A 1 99 ? 17.518 1.979 -37.137 1.00 93.81 99 ALA A O 1
ATOM 751 N N . ILE A 1 100 ? 15.946 3.111 -36.005 1.00 94.06 100 ILE A N 1
ATOM 752 C CA . ILE A 1 100 ? 16.127 2.356 -34.753 1.00 94.06 100 ILE A CA 1
ATOM 753 C C . ILE A 1 100 ? 15.742 0.883 -34.947 1.00 94.06 100 ILE A C 1
ATOM 755 O O . ILE A 1 100 ? 16.459 0.010 -34.469 1.00 94.06 100 ILE A O 1
ATOM 759 N N . GLN A 1 101 ? 14.652 0.595 -35.667 1.00 94.12 101 GLN A N 1
ATOM 760 C CA . GLN A 1 101 ? 14.246 -0.784 -35.966 1.00 94.12 101 GLN A CA 1
ATOM 761 C C . GLN A 1 101 ? 15.278 -1.514 -36.838 1.00 94.12 101 GLN A C 1
ATOM 763 O O . GLN A 1 101 ? 15.606 -2.665 -36.560 1.00 94.12 101 GLN A O 1
ATOM 768 N N . ALA A 1 102 ? 15.815 -0.843 -37.862 1.00 93.81 102 ALA A N 1
ATOM 769 C CA . ALA A 1 102 ? 16.875 -1.398 -38.703 1.00 93.81 102 ALA A CA 1
ATOM 770 C C . ALA A 1 102 ? 18.152 -1.675 -37.895 1.00 93.81 102 ALA A C 1
ATOM 772 O O . ALA A 1 102 ? 18.743 -2.744 -38.023 1.00 93.81 102 ALA A O 1
ATOM 773 N N . PHE A 1 103 ? 18.528 -0.753 -37.002 1.00 94.56 103 PHE A N 1
ATOM 774 C CA . PHE A 1 103 ? 19.651 -0.952 -36.091 1.00 94.56 103 PHE A CA 1
ATOM 775 C C . PHE A 1 103 ? 19.419 -2.144 -35.154 1.00 94.56 103 PHE A C 1
ATOM 777 O O . PHE A 1 103 ? 20.280 -3.014 -35.074 1.00 94.56 103 PHE A O 1
ATOM 784 N N . GLN A 1 104 ? 18.237 -2.263 -34.538 1.00 93.94 104 GLN A N 1
ATOM 785 C CA . GLN A 1 104 ? 17.897 -3.418 -33.700 1.00 93.94 104 GLN A CA 1
ATOM 786 C C . GLN A 1 104 ? 18.042 -4.746 -34.455 1.00 93.94 104 GLN A C 1
ATOM 788 O O . GLN A 1 104 ? 18.575 -5.702 -33.901 1.00 93.94 104 GLN A O 1
ATOM 793 N N . ALA A 1 105 ? 17.591 -4.802 -35.712 1.00 92.75 105 ALA A N 1
ATOM 794 C CA . ALA A 1 105 ? 17.685 -5.997 -36.549 1.00 92.75 105 ALA A CA 1
ATOM 795 C C . ALA A 1 105 ? 19.129 -6.349 -36.959 1.00 92.75 105 ALA A C 1
ATOM 797 O O . ALA A 1 105 ? 19.402 -7.504 -37.275 1.00 92.75 105 ALA A O 1
ATOM 798 N N . SER A 1 106 ? 20.036 -5.366 -36.963 1.00 91.69 106 SER A N 1
ATOM 799 C CA . SER A 1 106 ? 21.461 -5.556 -37.268 1.00 91.69 106 SER A CA 1
ATOM 800 C C . SER A 1 106 ? 22.281 -6.070 -36.080 1.00 91.69 106 SER A C 1
ATOM 802 O O . SER A 1 106 ? 23.336 -6.670 -36.282 1.00 91.69 106 SER A O 1
ATOM 804 N N . CYS A 1 107 ? 21.808 -5.856 -34.849 1.00 88.94 107 CYS A N 1
ATOM 805 C CA . CYS A 1 107 ? 22.507 -6.277 -33.639 1.00 88.94 107 CYS A CA 1
ATOM 806 C C . CYS A 1 107 ? 22.358 -7.784 -33.400 1.00 88.94 107 CYS A C 1
ATOM 808 O O . CYS A 1 107 ? 21.293 -8.368 -33.599 1.00 88.94 107 CY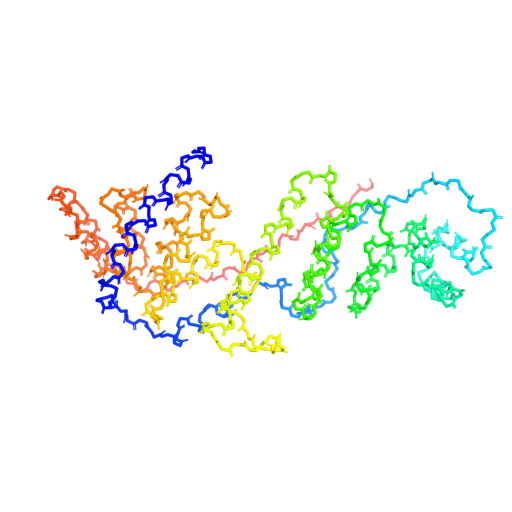S A O 1
ATOM 810 N N . SER A 1 108 ? 23.413 -8.411 -32.883 1.00 87.62 108 SER A N 1
ATOM 811 C CA . SER A 1 108 ? 23.417 -9.839 -32.544 1.00 87.62 108 SER A CA 1
ATOM 812 C C . SER A 1 108 ? 22.626 -10.154 -31.271 1.00 87.62 108 SER A C 1
ATOM 814 O O . SER A 1 108 ? 22.180 -11.284 -31.065 1.00 87.62 108 SER A O 1
ATOM 816 N N . SER A 1 109 ? 22.443 -9.154 -30.403 1.00 87.56 109 SER A N 1
ATOM 817 C CA . SER A 1 109 ? 21.725 -9.291 -29.141 1.00 87.56 109 SER A CA 1
ATOM 818 C C . SER A 1 109 ? 21.000 -8.009 -28.739 1.00 87.56 109 SER A C 1
ATOM 820 O O . SER A 1 109 ? 21.345 -6.900 -29.153 1.00 87.56 109 SER A O 1
ATOM 822 N N . GLN A 1 110 ? 20.010 -8.160 -27.856 1.00 86.44 110 GLN A N 1
ATOM 823 C CA . GLN A 1 110 ? 19.288 -7.025 -27.283 1.00 86.44 110 GLN A CA 1
ATOM 824 C C . GLN A 1 110 ? 20.203 -6.131 -26.428 1.00 86.44 110 GLN A C 1
ATOM 826 O O . GLN A 1 110 ? 19.974 -4.925 -26.363 1.00 86.44 110 GLN A O 1
ATOM 831 N N . ASP A 1 111 ? 21.229 -6.692 -25.784 1.00 84.25 111 ASP A N 1
ATOM 832 C CA . ASP A 1 111 ? 22.160 -5.924 -24.950 1.00 84.25 111 ASP A CA 1
ATOM 833 C C . ASP A 1 111 ? 23.088 -5.052 -25.800 1.00 84.25 111 ASP A C 1
ATOM 835 O O . ASP A 1 111 ? 23.283 -3.882 -25.475 1.00 84.25 111 ASP A O 1
ATOM 839 N N . GLU A 1 112 ? 23.573 -5.578 -26.928 1.00 85.19 112 GLU A N 1
ATOM 840 C CA . GLU A 1 112 ? 24.332 -4.814 -27.926 1.00 85.19 112 GLU A CA 1
ATOM 841 C C . GLU A 1 112 ? 23.507 -3.638 -28.464 1.00 85.19 112 GLU A C 1
ATOM 843 O O . GLU A 1 112 ? 23.961 -2.493 -28.445 1.00 85.19 112 GLU A O 1
ATOM 848 N N . PHE A 1 113 ? 22.253 -3.902 -28.841 1.00 90.50 113 PHE A N 1
ATOM 849 C CA . PHE A 1 113 ? 21.328 -2.862 -29.277 1.00 90.50 113 PHE A CA 1
ATOM 850 C C . PHE A 1 113 ? 21.088 -1.803 -28.192 1.00 90.50 113 PHE A C 1
ATOM 852 O O . PHE A 1 113 ? 21.160 -0.603 -28.469 1.00 90.50 113 PHE A O 1
ATOM 859 N N . CYS A 1 114 ? 20.822 -2.218 -26.947 1.00 86.75 114 CYS A N 1
ATOM 860 C CA . CYS A 1 114 ? 20.589 -1.276 -25.853 1.00 86.75 114 CYS A CA 1
ATOM 861 C C . CYS A 1 114 ? 21.821 -0.406 -25.582 1.00 86.75 114 CYS A C 1
ATOM 863 O O . CYS A 1 114 ? 21.675 0.797 -25.362 1.00 86.75 114 CYS A O 1
ATOM 865 N N . HIS A 1 115 ? 23.015 -1.002 -25.619 1.00 84.62 115 HIS A N 1
ATOM 866 C CA . HIS A 1 115 ? 24.270 -0.302 -25.385 1.00 84.62 115 HIS A CA 1
ATOM 867 C C . HIS A 1 115 ? 24.548 0.737 -26.476 1.00 84.62 115 HIS A C 1
ATOM 869 O O . HIS A 1 115 ? 24.757 1.905 -26.154 1.00 84.62 115 HIS A O 1
ATOM 875 N N . GLY A 1 116 ? 24.439 0.354 -27.753 1.00 85.44 116 GLY A N 1
ATOM 876 C CA . GLY A 1 116 ? 24.622 1.287 -28.868 1.00 85.44 116 GLY A CA 1
ATOM 877 C C . GLY A 1 116 ? 23.579 2.408 -28.868 1.00 85.44 116 GLY A C 1
ATOM 878 O O . GLY A 1 116 ? 23.906 3.582 -29.044 1.00 85.44 116 GLY A O 1
ATOM 879 N N . LEU A 1 117 ? 22.312 2.094 -28.572 1.00 88.62 117 LEU A N 1
ATOM 880 C CA . LEU A 1 117 ? 21.251 3.102 -28.575 1.00 88.62 117 LEU A CA 1
ATOM 881 C C . LEU A 1 117 ? 21.376 4.113 -27.420 1.00 88.62 117 LEU A C 1
ATOM 883 O O . LEU A 1 117 ? 20.968 5.265 -27.588 1.00 88.62 117 LEU A O 1
ATOM 887 N N . ALA A 1 118 ? 21.940 3.720 -26.270 1.00 84.56 118 ALA A N 1
ATOM 888 C CA . ALA A 1 118 ? 22.005 4.525 -25.040 1.00 84.56 118 ALA A CA 1
ATOM 889 C C . ALA A 1 118 ? 22.702 5.892 -25.214 1.00 84.56 118 ALA A C 1
ATOM 891 O O . ALA A 1 118 ? 22.438 6.838 -24.463 1.00 84.56 118 ALA A O 1
ATOM 892 N N . HIS A 1 119 ? 23.553 6.027 -26.232 1.00 82.81 119 HIS A N 1
ATOM 893 C CA . HIS A 1 119 ? 24.264 7.264 -26.559 1.00 82.81 119 HIS A CA 1
ATOM 894 C C . HIS A 1 119 ? 23.369 8.326 -27.220 1.00 82.81 119 HIS A C 1
ATOM 896 O O . HIS A 1 119 ? 23.649 9.525 -27.159 1.00 82.81 119 HIS A O 1
ATOM 902 N N . TYR A 1 120 ? 22.247 7.920 -27.815 1.00 87.00 120 TYR A N 1
ATOM 903 C CA . TYR A 1 120 ? 21.417 8.774 -28.658 1.00 87.00 120 TYR A CA 1
ATOM 904 C C . TYR A 1 120 ? 20.151 9.214 -27.918 1.00 87.00 120 TYR A C 1
ATOM 906 O O . TYR A 1 120 ? 19.086 8.614 -28.041 1.00 87.00 120 TYR A O 1
ATOM 914 N N . ARG A 1 121 ? 20.244 10.302 -27.141 1.00 83.50 121 ARG A N 1
ATOM 915 C CA . ARG A 1 121 ? 19.173 10.775 -26.236 1.00 83.50 121 ARG A CA 1
ATOM 916 C C . ARG A 1 121 ? 17.769 10.829 -26.858 1.00 83.50 121 ARG A C 1
ATOM 918 O O . ARG A 1 121 ? 16.794 10.472 -26.190 1.00 83.50 121 ARG A O 1
ATOM 925 N N . ARG A 1 122 ? 17.629 11.310 -28.101 1.00 86.38 122 ARG A N 1
ATOM 926 C CA . ARG A 1 122 ? 16.322 11.406 -28.777 1.00 86.38 122 ARG A CA 1
ATOM 927 C C . ARG A 1 122 ? 15.824 10.019 -29.178 1.00 86.38 122 ARG A C 1
ATOM 929 O O . ARG A 1 122 ? 14.648 9.731 -28.963 1.00 86.38 122 ARG A O 1
ATOM 936 N N . ALA A 1 123 ? 16.714 9.164 -29.675 1.00 88.19 123 ALA A N 1
ATOM 937 C CA . ALA A 1 123 ? 16.408 7.778 -30.011 1.00 88.19 123 ALA A CA 1
ATOM 938 C C . ALA A 1 123 ? 16.006 6.958 -28.768 1.00 88.19 123 ALA A C 1
ATOM 940 O O . ALA A 1 123 ? 14.945 6.340 -28.776 1.00 88.19 123 ALA A O 1
ATOM 941 N N . VAL A 1 124 ? 16.751 7.063 -27.658 1.00 87.69 124 VAL A N 1
ATOM 942 C CA . VAL A 1 124 ? 16.406 6.451 -26.357 1.00 87.69 124 VAL A CA 1
ATOM 943 C C . VAL A 1 124 ? 15.013 6.870 -25.902 1.00 87.69 124 VAL A C 1
ATOM 945 O O . VAL A 1 124 ? 14.211 6.029 -25.496 1.00 87.69 124 VAL A O 1
ATOM 948 N N . LYS A 1 125 ? 14.700 8.170 -25.976 1.00 85.69 125 LYS A N 1
ATOM 949 C CA . LYS A 1 125 ? 13.393 8.694 -25.565 1.00 85.69 125 LYS A CA 1
ATOM 950 C C . LYS A 1 125 ? 12.263 8.137 -26.433 1.00 85.69 125 LYS A C 1
ATOM 952 O O . LYS A 1 125 ? 11.227 7.757 -25.890 1.00 85.69 125 LYS A O 1
ATOM 957 N N . LEU A 1 126 ? 12.455 8.105 -27.751 1.00 87.06 126 LEU A N 1
ATOM 958 C CA . LEU A 1 126 ? 11.470 7.595 -28.704 1.00 87.06 126 LEU A CA 1
ATOM 959 C C . LEU A 1 126 ? 11.235 6.094 -28.509 1.00 87.06 126 LEU A C 1
ATOM 961 O O . LEU A 1 126 ? 10.094 5.661 -28.364 1.00 87.06 126 LEU A O 1
ATOM 965 N N . TRP A 1 127 ? 12.314 5.320 -28.429 1.00 89.75 127 TRP A N 1
ATOM 966 C CA . TRP A 1 127 ? 12.247 3.872 -28.293 1.00 89.75 127 TRP A CA 1
ATOM 967 C C . TRP A 1 127 ? 11.673 3.443 -26.942 1.00 89.75 127 TRP A C 1
ATOM 969 O O . TRP A 1 127 ? 10.738 2.651 -26.891 1.00 89.75 127 TRP A O 1
ATOM 979 N N . SER A 1 128 ? 12.126 4.050 -25.841 1.00 85.81 128 SER A N 1
ATOM 980 C CA . SER A 1 128 ? 11.566 3.778 -24.507 1.00 85.81 128 SER A CA 1
ATOM 981 C C . SER A 1 128 ? 10.073 4.104 -24.436 1.00 85.81 128 SER A C 1
ATOM 983 O O . SER A 1 128 ? 9.319 3.415 -23.750 1.00 85.81 128 SER A O 1
ATOM 985 N N . HIS A 1 129 ? 9.625 5.152 -25.140 1.00 84.31 129 HIS A N 1
ATOM 986 C CA . HIS A 1 129 ? 8.206 5.486 -25.225 1.00 84.31 129 HIS A CA 1
ATOM 987 C C . HIS A 1 129 ? 7.418 4.440 -26.020 1.00 84.31 129 HIS A C 1
ATOM 989 O O . HIS A 1 129 ? 6.332 4.058 -25.583 1.00 84.31 129 HIS A O 1
ATOM 995 N N . HIS A 1 130 ? 7.966 3.948 -27.132 1.00 85.88 130 HIS A N 1
ATOM 996 C CA . HIS A 1 130 ? 7.371 2.862 -27.907 1.00 85.88 130 HIS A CA 1
ATOM 997 C C . HIS A 1 130 ? 7.218 1.587 -27.062 1.00 85.88 130 HIS A C 1
ATOM 999 O O . HIS A 1 130 ? 6.097 1.109 -26.892 1.00 85.88 130 HIS A O 1
ATOM 1005 N N . LEU A 1 131 ? 8.302 1.116 -26.431 1.00 86.94 131 LEU A N 1
ATOM 1006 C CA . LEU A 1 131 ? 8.288 -0.067 -25.559 1.00 86.94 131 LEU A CA 1
ATOM 1007 C C . LEU A 1 131 ? 7.261 0.067 -24.423 1.00 86.94 131 LEU A C 1
ATOM 1009 O O . LEU A 1 131 ? 6.456 -0.833 -24.183 1.00 86.94 131 LEU A O 1
ATOM 1013 N N . ALA A 1 132 ? 7.229 1.229 -23.763 1.00 81.81 132 ALA A N 1
ATOM 1014 C CA . ALA A 1 132 ? 6.278 1.507 -22.692 1.00 81.81 132 ALA A CA 1
ATOM 1015 C C . ALA A 1 132 ? 4.818 1.571 -23.174 1.00 81.81 132 ALA A C 1
ATOM 1017 O O . ALA A 1 132 ? 3.919 1.216 -22.414 1.00 81.81 132 ALA A O 1
ATOM 1018 N N . THR A 1 133 ? 4.566 2.054 -24.390 1.00 80.94 133 THR A N 1
ATOM 1019 C CA . THR A 1 133 ? 3.208 2.183 -24.947 1.00 80.94 133 THR A CA 1
ATOM 1020 C C . THR A 1 133 ? 2.676 0.834 -25.415 1.00 80.94 133 THR A C 1
ATOM 1022 O O . THR A 1 133 ? 1.519 0.515 -25.170 1.00 80.94 133 THR A O 1
ATOM 1025 N N . CYS A 1 134 ? 3.534 0.020 -26.027 1.00 81.50 134 CYS A N 1
ATOM 1026 C CA . CYS A 1 134 ? 3.184 -1.311 -26.517 1.00 81.50 134 CYS A CA 1
ATOM 1027 C C . CYS A 1 134 ? 3.252 -2.401 -25.434 1.00 81.50 134 CYS A C 1
ATOM 1029 O O . CYS A 1 134 ? 2.935 -3.550 -25.718 1.00 81.50 134 CYS A O 1
ATOM 1031 N N . ASN A 1 135 ? 3.672 -2.057 -24.211 1.00 79.31 135 ASN A N 1
ATOM 1032 C CA . ASN A 1 135 ? 3.919 -2.998 -23.116 1.00 79.31 135 ASN A CA 1
ATOM 1033 C C . ASN A 1 135 ? 4.855 -4.160 -23.510 1.00 79.31 135 ASN A C 1
ATOM 1035 O O . ASN A 1 135 ? 4.677 -5.294 -23.071 1.00 79.31 135 ASN A O 1
ATOM 1039 N N . ALA A 1 136 ? 5.842 -3.872 -24.362 1.00 81.19 136 ALA A N 1
ATOM 1040 C CA . ALA A 1 136 ? 6.734 -4.859 -24.959 1.00 81.19 136 ALA A CA 1
ATOM 1041 C C . ALA A 1 136 ? 8.173 -4.639 -24.479 1.00 81.19 136 ALA A C 1
ATOM 1043 O O . ALA A 1 136 ? 8.628 -3.501 -24.395 1.00 81.19 136 ALA A O 1
ATOM 1044 N N . GLN A 1 137 ? 8.887 -5.731 -24.176 1.00 83.56 137 GLN A N 1
ATOM 1045 C CA . GLN A 1 137 ? 10.306 -5.722 -23.780 1.00 83.56 137 GLN A CA 1
ATOM 1046 C C . GLN A 1 137 ? 10.644 -4.696 -22.678 1.00 83.56 137 GLN A C 1
ATOM 1048 O O . GLN A 1 137 ? 11.666 -4.011 -22.741 1.00 83.56 137 GLN A O 1
ATOM 1053 N N . LEU A 1 138 ? 9.791 -4.581 -21.655 1.00 83.50 138 LEU A N 1
ATOM 1054 C CA . LEU A 1 138 ? 9.942 -3.588 -20.583 1.00 83.50 138 LEU A CA 1
ATOM 1055 C C . LEU A 1 138 ? 11.293 -3.674 -19.853 1.00 83.50 138 LEU A C 1
ATOM 1057 O O . LEU A 1 138 ? 11.837 -2.643 -19.453 1.00 83.50 138 LEU A O 1
ATOM 1061 N N . ASP A 1 139 ? 11.870 -4.873 -19.769 1.00 85.56 139 ASP A N 1
ATOM 1062 C CA . ASP A 1 139 ? 13.187 -5.142 -19.175 1.00 85.56 139 ASP A CA 1
ATOM 1063 C C . ASP A 1 139 ? 14.342 -4.468 -19.928 1.00 85.56 139 ASP A C 1
ATOM 1065 O O . ASP A 1 139 ? 15.426 -4.277 -19.380 1.00 85.56 139 ASP A O 1
ATOM 1069 N N . SER A 1 140 ? 14.116 -4.064 -21.182 1.00 86.19 140 SER A N 1
ATOM 1070 C CA . SER A 1 140 ? 15.104 -3.332 -21.981 1.00 86.19 140 SER A CA 1
ATOM 1071 C C . SER A 1 140 ? 15.149 -1.844 -21.637 1.00 86.19 140 SER A C 1
ATOM 1073 O O . SER A 1 140 ? 16.175 -1.204 -21.841 1.00 86.19 140 SER A O 1
ATOM 1075 N N . ILE A 1 141 ? 14.070 -1.266 -21.092 1.00 85.69 141 ILE A N 1
ATOM 1076 C CA . ILE A 1 141 ? 14.007 0.181 -20.834 1.00 85.69 141 ILE A CA 1
ATOM 1077 C C . ILE A 1 141 ? 15.087 0.634 -19.836 1.00 85.69 141 ILE A C 1
ATOM 1079 O O . ILE A 1 141 ? 15.767 1.614 -20.132 1.00 85.69 141 ILE A O 1
ATOM 1083 N N . PRO A 1 142 ? 15.319 -0.044 -18.694 1.00 86.31 142 PRO A N 1
ATOM 1084 C CA . PRO A 1 142 ? 16.410 0.316 -17.787 1.00 86.31 142 PRO A CA 1
ATOM 1085 C C . PRO A 1 142 ? 17.792 0.237 -18.438 1.00 86.31 142 PRO A C 1
ATOM 1087 O O . PRO A 1 142 ? 18.632 1.082 -18.151 1.00 86.31 142 PRO A O 1
ATOM 1090 N N . LYS A 1 143 ? 18.014 -0.727 -19.343 1.00 85.00 143 LYS A N 1
ATOM 1091 C CA . LYS A 1 143 ? 19.298 -0.927 -20.039 1.00 85.00 143 LYS A CA 1
ATOM 1092 C C . LYS A 1 143 ? 19.647 0.225 -20.986 1.00 85.00 143 LYS A C 1
ATOM 1094 O O . LYS A 1 143 ? 20.817 0.493 -21.222 1.00 85.00 143 LYS A O 1
ATOM 1099 N N . LEU A 1 144 ? 18.633 0.924 -21.499 1.00 83.94 144 LEU A N 1
ATOM 1100 C CA . LEU A 1 144 ? 18.784 2.114 -22.344 1.00 83.94 144 LEU A CA 1
ATOM 1101 C C . LEU A 1 144 ? 19.107 3.385 -21.547 1.00 83.94 144 LEU A C 1
ATOM 1103 O O . LEU A 1 144 ? 19.414 4.425 -22.133 1.00 83.94 144 LEU A O 1
ATOM 1107 N N . LEU A 1 145 ? 18.960 3.342 -20.220 1.00 81.12 145 LEU A N 1
ATOM 1108 C CA . LEU A 1 145 ? 19.098 4.501 -19.353 1.00 81.12 145 LEU A CA 1
ATOM 1109 C C . LEU A 1 145 ? 20.437 4.468 -18.625 1.00 81.12 145 LEU A C 1
ATOM 1111 O O . LEU A 1 145 ? 20.793 3.523 -17.938 1.00 81.12 145 LEU A O 1
ATOM 1115 N N . THR A 1 146 ? 21.148 5.579 -18.715 1.00 68.56 146 THR A N 1
ATOM 1116 C CA . THR A 1 146 ? 22.446 5.818 -18.070 1.00 68.56 146 THR A CA 1
ATOM 1117 C C . THR A 1 146 ? 22.313 6.326 -16.633 1.00 68.56 146 THR A C 1
ATOM 1119 O O . THR A 1 146 ? 23.231 6.210 -15.830 1.00 68.56 146 THR A O 1
ATOM 1122 N N . ALA A 1 147 ? 21.168 6.922 -16.298 1.00 70.88 147 ALA A N 1
ATOM 1123 C CA . ALA A 1 147 ? 20.858 7.462 -14.984 1.00 70.88 147 ALA A CA 1
ATOM 1124 C C . ALA A 1 147 ? 19.425 7.097 -14.609 1.00 70.88 147 ALA A C 1
ATOM 1126 O O . ALA A 1 147 ? 18.539 7.072 -15.467 1.00 70.88 147 ALA A O 1
ATOM 1127 N N . LYS A 1 148 ? 19.182 6.873 -13.312 1.00 78.75 148 LYS A N 1
ATOM 1128 C CA . LYS A 1 148 ? 17.870 6.457 -12.786 1.00 78.75 148 LYS A CA 1
ATOM 1129 C C . LYS A 1 148 ? 17.349 5.160 -13.425 1.00 78.75 148 LYS A C 1
ATOM 1131 O O . LYS A 1 148 ? 16.135 4.961 -13.501 1.00 78.75 148 LYS A O 1
ATOM 1136 N N . ALA A 1 149 ? 18.252 4.296 -13.892 1.00 83.38 149 ALA A N 1
ATOM 1137 C CA . ALA A 1 149 ? 17.908 3.014 -14.490 1.00 83.38 149 ALA A CA 1
ATOM 1138 C C . ALA A 1 149 ? 17.149 2.129 -13.492 1.00 83.38 149 ALA A C 1
ATOM 1140 O O . ALA A 1 149 ? 16.120 1.562 -13.851 1.00 83.38 149 ALA A O 1
ATOM 1141 N N . GLY A 1 150 ? 17.559 2.099 -12.217 1.00 84.88 150 GLY A N 1
ATOM 1142 C CA . GLY A 1 150 ? 16.836 1.335 -11.200 1.00 84.88 150 GLY A CA 1
ATOM 1143 C C . GLY A 1 150 ? 15.468 1.923 -10.860 1.00 84.88 150 GLY A C 1
ATOM 1144 O O . GLY A 1 150 ? 14.491 1.186 -10.758 1.00 84.88 150 GLY A O 1
ATOM 1145 N N . VAL A 1 151 ? 15.330 3.253 -10.813 1.00 83.62 151 VAL A N 1
ATOM 1146 C CA . VAL A 1 151 ? 14.005 3.898 -10.686 1.00 83.62 151 VAL A CA 1
ATOM 1147 C C . VAL A 1 151 ? 13.087 3.527 -11.859 1.00 83.62 151 VAL A C 1
ATOM 1149 O O . VAL A 1 151 ? 11.895 3.288 -11.659 1.00 83.62 151 VAL A O 1
ATOM 1152 N N . ALA A 1 152 ? 13.617 3.463 -13.083 1.00 84.06 152 ALA A N 1
ATOM 1153 C CA . ALA A 1 152 ? 12.854 3.017 -14.244 1.00 84.06 152 ALA A CA 1
ATOM 1154 C C . ALA A 1 152 ? 12.485 1.530 -14.146 1.00 84.06 152 ALA A C 1
ATOM 1156 O O . ALA A 1 152 ? 11.320 1.200 -14.354 1.00 84.06 152 ALA A O 1
ATOM 1157 N N . ALA A 1 153 ? 13.425 0.659 -13.768 1.00 87.69 153 ALA A N 1
ATOM 1158 C CA . ALA A 1 153 ? 13.173 -0.767 -13.562 1.00 87.69 153 ALA A CA 1
ATOM 1159 C C . ALA A 1 153 ? 12.026 -0.978 -12.564 1.00 87.69 153 ALA A C 1
ATOM 1161 O O . ALA A 1 153 ? 11.032 -1.625 -12.889 1.00 87.69 153 ALA A O 1
ATOM 1162 N N . ALA A 1 154 ? 12.073 -0.305 -11.413 1.00 87.06 154 ALA A N 1
ATOM 1163 C CA . ALA A 1 154 ? 11.005 -0.369 -10.422 1.00 87.06 154 ALA A CA 1
ATOM 1164 C C . ALA A 1 154 ? 9.662 0.163 -10.938 1.00 87.06 154 ALA A C 1
ATOM 1166 O O . ALA A 1 154 ? 8.613 -0.402 -10.641 1.00 87.06 154 ALA A O 1
ATOM 1167 N N . LYS A 1 155 ? 9.672 1.238 -11.736 1.00 84.06 155 LYS A N 1
ATOM 1168 C CA . LYS A 1 155 ? 8.451 1.785 -12.346 1.00 84.06 155 LYS A CA 1
ATOM 1169 C C . LYS A 1 155 ? 7.800 0.790 -13.308 1.00 84.06 155 LYS A C 1
ATOM 1171 O O . LYS A 1 155 ? 6.574 0.712 -13.357 1.00 84.06 155 LYS A O 1
ATOM 1176 N N . PHE A 1 156 ? 8.601 0.072 -14.090 1.00 84.31 156 PHE A N 1
ATOM 1177 C CA . PHE A 1 156 ? 8.100 -0.876 -15.081 1.00 84.31 156 PHE A CA 1
ATOM 1178 C C . PHE A 1 156 ? 7.771 -2.250 -14.498 1.00 84.31 156 PHE A C 1
ATOM 1180 O O . PHE A 1 156 ? 6.923 -2.923 -15.076 1.00 84.31 156 PHE A O 1
ATOM 1187 N N . ALA A 1 157 ? 8.314 -2.613 -13.331 1.00 85.94 157 ALA A N 1
ATOM 1188 C CA . ALA A 1 157 ? 7.976 -3.850 -12.626 1.00 85.94 157 ALA A CA 1
ATOM 1189 C C . ALA A 1 157 ? 6.454 -4.066 -12.509 1.00 85.94 157 ALA A C 1
ATOM 1191 O O . ALA A 1 157 ? 5.955 -5.134 -12.835 1.00 85.94 157 ALA A O 1
ATOM 1192 N N . TYR A 1 158 ? 5.686 -3.029 -12.167 1.00 78.62 158 TYR A N 1
ATOM 1193 C CA . TYR A 1 158 ? 4.225 -3.121 -12.008 1.00 78.62 158 TYR A CA 1
ATOM 1194 C C . TYR A 1 158 ? 3.430 -3.312 -13.303 1.00 78.62 158 TYR A C 1
ATOM 1196 O O . TYR A 1 158 ? 2.219 -3.505 -13.261 1.00 78.62 158 TYR A O 1
ATOM 1204 N N . ARG A 1 159 ? 4.086 -3.234 -14.463 1.00 79.56 159 ARG A N 1
ATOM 1205 C CA . ARG A 1 159 ? 3.458 -3.514 -15.757 1.00 79.56 159 ARG A CA 1
ATOM 1206 C C . ARG A 1 159 ? 3.654 -4.957 -16.210 1.00 79.56 159 ARG A C 1
ATOM 1208 O O . ARG A 1 159 ? 3.077 -5.350 -17.225 1.00 79.56 159 ARG A O 1
ATOM 1215 N N . HIS A 1 160 ? 4.440 -5.745 -15.473 1.00 79.56 160 HIS A N 1
ATOM 1216 C CA . HIS A 1 160 ? 4.560 -7.167 -15.748 1.00 79.56 160 HIS A CA 1
ATOM 1217 C C . HIS A 1 160 ? 3.305 -7.916 -15.274 1.00 79.56 160 HIS A C 1
ATOM 1219 O O . HIS A 1 160 ? 2.794 -7.647 -14.178 1.00 79.56 160 HIS A O 1
ATOM 1225 N N . PRO A 1 161 ? 2.812 -8.874 -16.079 1.00 75.44 161 PRO A N 1
ATOM 1226 C CA . PRO A 1 161 ? 1.594 -9.606 -15.763 1.00 75.44 161 PRO A CA 1
ATOM 1227 C C . PRO A 1 161 ? 1.782 -10.535 -14.559 1.00 75.44 161 PRO A C 1
ATOM 1229 O O . PRO A 1 161 ? 0.894 -10.616 -13.719 1.00 75.44 161 PRO A O 1
ATOM 1232 N N . THR A 1 162 ? 2.940 -11.189 -14.436 1.00 79.25 162 THR A N 1
ATOM 1233 C CA . THR A 1 162 ? 3.211 -12.189 -13.394 1.00 79.25 162 THR A CA 1
ATOM 1234 C C . THR A 1 162 ? 4.038 -11.615 -12.252 1.00 79.25 162 THR A C 1
ATOM 1236 O O . THR A 1 162 ? 4.945 -10.815 -12.490 1.00 79.25 162 THR A O 1
ATOM 1239 N N . MET A 1 163 ? 3.770 -12.059 -11.019 1.00 82.75 163 MET A N 1
ATOM 1240 C CA . MET A 1 163 ? 4.513 -11.616 -9.834 1.00 82.75 163 MET A CA 1
ATOM 1241 C C . MET A 1 163 ? 6.011 -11.926 -9.937 1.00 82.75 163 MET A C 1
ATOM 1243 O O . MET A 1 163 ? 6.824 -11.055 -9.640 1.00 82.75 163 MET A O 1
ATOM 1247 N N . ASP A 1 164 ? 6.383 -13.108 -10.436 1.00 86.25 164 ASP A N 1
ATOM 1248 C CA . ASP A 1 164 ? 7.789 -13.498 -10.612 1.00 86.25 164 ASP A CA 1
ATOM 1249 C C . ASP A 1 164 ? 8.559 -12.504 -11.486 1.00 86.25 164 ASP A C 1
ATOM 1251 O O . ASP A 1 164 ? 9.672 -12.097 -11.149 1.00 86.25 164 ASP A O 1
ATOM 1255 N N . ALA A 1 165 ? 7.944 -12.046 -12.581 1.00 84.94 165 ALA A N 1
ATOM 1256 C CA . ALA A 1 165 ? 8.546 -11.043 -13.448 1.00 84.94 165 ALA A CA 1
ATOM 1257 C C . ALA A 1 165 ? 8.637 -9.673 -12.752 1.00 84.94 165 ALA A C 1
ATOM 1259 O O . ALA A 1 165 ? 9.662 -9.001 -12.871 1.00 84.94 165 ALA A O 1
ATOM 1260 N N . ARG A 1 166 ? 7.626 -9.278 -11.956 1.00 86.69 166 ARG A N 1
ATOM 1261 C CA . ARG A 1 166 ? 7.700 -8.044 -11.144 1.00 86.69 166 ARG A CA 1
ATOM 1262 C C . ARG A 1 166 ? 8.855 -8.107 -10.148 1.00 86.69 166 ARG A C 1
ATOM 1264 O O . ARG A 1 166 ? 9.632 -7.160 -10.056 1.00 86.69 166 ARG A O 1
ATOM 1271 N N . LEU A 1 167 ? 8.977 -9.212 -9.411 1.00 90.25 167 LEU A N 1
ATOM 1272 C CA . LEU A 1 167 ? 10.018 -9.416 -8.404 1.00 90.25 167 LEU A CA 1
ATOM 1273 C C . LEU A 1 167 ? 11.410 -9.462 -9.037 1.00 90.25 167 LEU A C 1
ATOM 1275 O O . LEU A 1 167 ? 12.327 -8.827 -8.520 1.00 90.25 167 LEU A O 1
ATOM 1279 N N . SER A 1 168 ? 11.560 -10.138 -10.179 1.00 90.25 168 SER A N 1
ATOM 1280 C CA . SER A 1 168 ? 12.806 -10.141 -10.951 1.00 90.25 168 SER A CA 1
ATOM 1281 C C . SER A 1 168 ? 13.209 -8.720 -11.361 1.00 90.25 168 SER A C 1
ATOM 1283 O O . SER A 1 168 ? 14.336 -8.290 -11.113 1.00 90.25 168 SER A O 1
ATOM 1285 N N . GLN A 1 169 ? 12.263 -7.929 -11.871 1.00 89.62 169 GLN A N 1
ATOM 1286 C CA . GLN A 1 169 ? 12.531 -6.556 -12.290 1.00 89.62 169 GLN A CA 1
ATOM 1287 C C . GLN A 1 169 ? 12.808 -5.605 -11.109 1.00 89.62 169 GLN A C 1
ATOM 1289 O O . GLN A 1 169 ? 13.644 -4.703 -11.206 1.00 89.62 169 GLN A O 1
ATOM 1294 N N . LEU A 1 170 ? 12.167 -5.813 -9.955 1.00 91.69 170 LEU A N 1
ATOM 1295 C CA . LEU A 1 170 ? 12.492 -5.100 -8.711 1.00 91.69 170 LEU A CA 1
ATOM 1296 C C . LEU A 1 170 ? 13.868 -5.489 -8.159 1.00 91.69 170 LEU A C 1
ATOM 1298 O O . LEU A 1 170 ? 14.556 -4.647 -7.581 1.00 91.69 170 LEU A O 1
ATOM 1302 N N . HIS A 1 171 ? 14.294 -6.737 -8.355 1.00 92.44 171 HIS A N 1
ATOM 1303 C CA . HIS A 1 171 ? 15.646 -7.164 -8.018 1.00 92.44 171 HIS A CA 1
ATOM 1304 C C . HIS A 1 171 ? 16.678 -6.443 -8.892 1.00 92.44 171 HIS A C 1
ATOM 1306 O O . HIS A 1 171 ? 17.637 -5.886 -8.361 1.00 92.44 171 HIS A O 1
ATOM 1312 N N . VAL A 1 172 ? 16.435 -6.342 -10.204 1.00 90.12 172 VAL A N 1
ATOM 1313 C CA . VAL A 1 172 ? 17.257 -5.524 -11.113 1.00 90.12 172 VAL A CA 1
ATOM 1314 C C . VAL A 1 172 ? 17.293 -4.064 -10.649 1.00 90.12 172 VAL A C 1
ATOM 1316 O O . VAL A 1 172 ? 18.366 -3.468 -10.572 1.00 90.12 172 VAL A O 1
ATOM 1319 N N . ALA A 1 173 ? 16.146 -3.494 -10.265 1.00 89.94 173 ALA A N 1
ATOM 1320 C CA . ALA A 1 173 ? 16.077 -2.137 -9.723 1.00 89.94 173 ALA A CA 1
ATOM 1321 C C . ALA A 1 173 ? 16.947 -1.950 -8.473 1.00 89.94 173 ALA A C 1
ATOM 1323 O O . ALA A 1 173 ? 17.630 -0.935 -8.348 1.00 89.94 173 ALA A O 1
ATOM 1324 N N . LYS A 1 174 ? 16.937 -2.939 -7.571 1.00 91.00 174 LYS A N 1
ATOM 1325 C CA . LYS A 1 174 ? 17.775 -2.960 -6.371 1.00 91.00 174 LYS A CA 1
ATOM 1326 C C . LYS A 1 174 ? 19.257 -2.972 -6.726 1.00 91.00 174 LYS A C 1
ATOM 1328 O O . LYS A 1 174 ? 19.968 -2.123 -6.206 1.00 91.00 174 LYS A O 1
ATOM 1333 N N . VAL A 1 175 ? 19.691 -3.876 -7.609 1.00 90.12 175 VAL A N 1
ATOM 1334 C CA . VAL A 1 175 ? 21.099 -4.000 -8.035 1.00 90.12 175 VAL A CA 1
ATOM 1335 C C . VAL A 1 175 ? 21.601 -2.692 -8.655 1.00 90.12 175 VAL A C 1
ATOM 1337 O O . VAL A 1 175 ? 22.663 -2.193 -8.295 1.00 90.12 175 VAL A O 1
ATOM 1340 N N . LEU A 1 176 ? 20.799 -2.073 -9.527 1.00 86.31 176 LEU A N 1
ATOM 1341 C CA . LEU A 1 176 ? 21.141 -0.803 -10.183 1.00 86.31 176 LEU A CA 1
ATOM 1342 C C . LEU A 1 176 ? 21.231 0.394 -9.219 1.00 86.31 176 LEU A C 1
ATOM 1344 O O . LEU A 1 176 ? 21.797 1.425 -9.575 1.00 86.31 176 LEU A O 1
ATOM 1348 N N . GLU A 1 177 ? 20.670 0.277 -8.016 1.00 87.31 177 GLU A N 1
ATOM 1349 C CA . GLU A 1 177 ? 20.613 1.330 -6.995 1.00 87.31 177 GLU A CA 1
ATOM 1350 C C . GLU A 1 1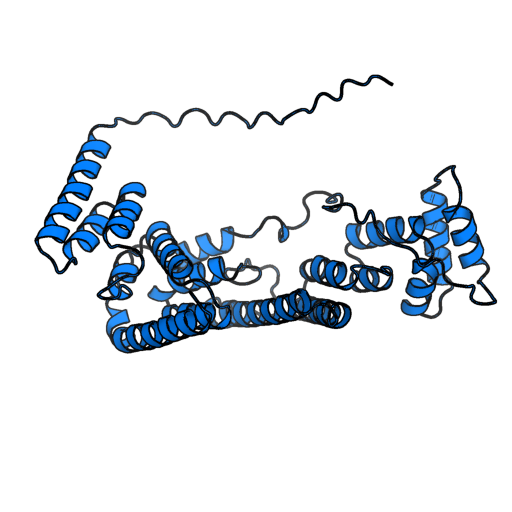77 ? 21.311 0.884 -5.694 1.00 87.31 177 GLU A C 1
ATOM 1352 O O . GLU A 1 177 ? 21.067 1.429 -4.620 1.00 87.31 177 GLU A O 1
ATOM 1357 N N . GLU A 1 178 ? 22.219 -0.098 -5.753 1.00 81.69 178 GLU A N 1
ATOM 1358 C CA . GLU A 1 178 ? 22.978 -0.553 -4.574 1.00 81.69 178 GLU A CA 1
ATOM 1359 C C . GLU A 1 178 ? 23.835 0.561 -3.957 1.00 81.69 178 GLU A C 1
ATOM 1361 O O . GLU A 1 178 ? 24.002 0.619 -2.739 1.00 81.69 178 GLU A O 1
ATOM 1366 N N . GLY A 1 179 ? 24.310 1.503 -4.779 1.00 81.81 179 GLY A N 1
ATOM 1367 C CA . GLY A 1 179 ? 25.044 2.687 -4.324 1.00 81.81 179 GLY A CA 1
ATOM 1368 C C . GLY A 1 179 ? 24.190 3.719 -3.574 1.00 81.81 179 GLY A C 1
ATOM 1369 O O . GLY A 1 179 ? 24.734 4.688 -3.044 1.00 81.81 179 GLY A O 1
ATOM 1370 N N . THR A 1 180 ? 22.866 3.545 -3.514 1.00 85.50 180 THR A N 1
ATOM 1371 C CA . THR A 1 180 ? 21.928 4.462 -2.855 1.00 85.50 180 THR A CA 1
ATOM 1372 C C . THR A 1 180 ? 21.180 3.732 -1.724 1.00 85.50 180 THR A C 1
ATOM 1374 O O . THR A 1 180 ? 20.113 3.150 -1.937 1.00 85.50 180 THR A O 1
ATOM 1377 N N . PRO A 1 181 ? 21.677 3.795 -0.464 1.00 85.62 181 PRO A N 1
ATOM 1378 C CA . PRO A 1 181 ? 21.164 2.983 0.649 1.00 85.62 181 PRO A CA 1
ATOM 1379 C C . PRO A 1 181 ? 19.650 3.078 0.874 1.00 85.62 181 PRO A C 1
ATOM 1381 O O . PRO A 1 181 ? 19.005 2.102 1.259 1.00 85.62 181 PRO A O 1
ATOM 1384 N N . PHE A 1 182 ? 19.069 4.252 0.612 1.00 87.75 182 PHE A N 1
ATOM 1385 C CA . PHE A 1 182 ? 17.628 4.466 0.689 1.00 87.75 182 PHE A CA 1
ATOM 1386 C C . PHE A 1 182 ? 16.854 3.625 -0.337 1.00 87.75 182 PHE A C 1
ATOM 1388 O O . PHE A 1 182 ? 15.918 2.924 0.047 1.00 87.75 182 PHE A O 1
ATOM 1395 N N . TYR A 1 183 ? 17.239 3.659 -1.617 1.00 86.19 183 TYR A N 1
ATOM 1396 C CA . TYR A 1 183 ? 16.535 2.925 -2.671 1.00 86.19 183 TYR A CA 1
ATOM 1397 C C . TYR A 1 183 ? 16.745 1.418 -2.537 1.00 86.19 183 TYR A C 1
ATOM 1399 O O . TYR A 1 183 ? 15.768 0.672 -2.578 1.00 86.19 183 TYR A O 1
ATOM 1407 N N . ALA A 1 184 ? 17.973 0.966 -2.264 1.00 83.19 184 ALA A N 1
ATOM 1408 C CA . ALA A 1 184 ? 18.255 -0.450 -2.030 1.00 83.19 184 ALA A CA 1
ATOM 1409 C C . ALA A 1 184 ? 17.395 -1.033 -0.891 1.00 83.19 184 ALA A C 1
ATOM 1411 O O . ALA A 1 184 ? 16.805 -2.112 -1.030 1.00 83.19 184 ALA A O 1
ATOM 1412 N N . ARG A 1 185 ? 17.257 -0.293 0.223 1.00 88.75 185 ARG A N 1
ATOM 1413 C CA . ARG A 1 185 ? 16.372 -0.673 1.334 1.00 88.75 185 ARG A CA 1
ATOM 1414 C C . ARG A 1 185 ? 14.902 -0.653 0.920 1.00 88.75 185 ARG A C 1
ATOM 1416 O O . ARG A 1 185 ? 14.196 -1.616 1.214 1.00 88.75 185 ARG A O 1
ATOM 1423 N N . ALA A 1 186 ? 14.450 0.401 0.241 1.00 90.56 186 ALA A N 1
ATOM 1424 C CA . ALA A 1 186 ? 13.062 0.541 -0.192 1.00 90.56 186 ALA A CA 1
ATOM 1425 C C . ALA A 1 186 ? 12.633 -0.601 -1.128 1.00 90.56 186 ALA A C 1
ATOM 1427 O O . ALA A 1 186 ? 11.572 -1.184 -0.923 1.00 90.56 186 ALA A O 1
ATOM 1428 N N . PHE A 1 187 ? 13.472 -0.988 -2.094 1.00 91.12 187 PHE A N 1
ATOM 1429 C CA . PHE A 1 187 ? 13.184 -2.120 -2.978 1.00 91.12 187 PHE A CA 1
ATOM 1430 C C . PHE A 1 187 ? 13.183 -3.450 -2.232 1.00 91.12 187 PHE A C 1
ATOM 1432 O O . PHE A 1 187 ? 12.286 -4.263 -2.442 1.00 91.12 187 PHE A O 1
ATOM 1439 N N . SER A 1 188 ? 14.124 -3.663 -1.306 1.00 91.12 188 SER A N 1
ATOM 1440 C CA . SER A 1 188 ? 14.135 -4.871 -0.473 1.00 91.12 188 SER A CA 1
ATOM 1441 C C . SER A 1 188 ? 12.862 -4.997 0.369 1.00 91.12 188 SER A C 1
ATOM 1443 O O . SER A 1 188 ? 12.261 -6.069 0.444 1.00 91.12 188 SER A O 1
ATOM 1445 N N . GLN A 1 189 ? 12.432 -3.893 0.980 1.00 92.81 189 GLN A N 1
ATOM 1446 C CA . GLN A 1 189 ? 11.194 -3.824 1.751 1.00 92.81 189 GLN A CA 1
ATOM 1447 C C . GLN A 1 189 ? 9.973 -4.058 0.858 1.00 92.81 189 GLN A C 1
ATOM 1449 O O . GLN A 1 189 ? 9.094 -4.839 1.214 1.00 92.81 189 GLN A O 1
ATOM 1454 N N . HIS A 1 190 ? 9.933 -3.446 -0.322 1.00 92.38 190 HIS A N 1
ATOM 1455 C CA . HIS A 1 190 ? 8.818 -3.598 -1.244 1.00 92.38 190 HIS A CA 1
ATOM 1456 C C . HIS A 1 190 ? 8.669 -5.037 -1.770 1.00 92.38 190 HIS A C 1
ATOM 1458 O O . HIS A 1 190 ? 7.570 -5.582 -1.720 1.00 92.38 190 HIS A O 1
ATOM 1464 N N . MET A 1 191 ? 9.765 -5.697 -2.164 1.00 93.62 191 MET A N 1
ATOM 1465 C CA . MET A 1 191 ? 9.744 -7.120 -2.542 1.00 93.62 191 MET A CA 1
ATOM 1466 C C . MET A 1 191 ? 9.255 -8.010 -1.390 1.00 93.62 191 MET A C 1
ATOM 1468 O O . MET A 1 191 ? 8.449 -8.912 -1.601 1.00 93.62 191 MET A O 1
ATOM 1472 N N . THR A 1 192 ? 9.695 -7.722 -0.159 1.00 94.88 192 THR A N 1
ATOM 1473 C CA . THR A 1 192 ? 9.242 -8.448 1.041 1.00 94.88 192 THR A CA 1
ATOM 1474 C C . THR A 1 192 ? 7.736 -8.285 1.264 1.00 94.88 192 THR A C 1
ATOM 1476 O O . THR A 1 192 ? 7.060 -9.244 1.637 1.00 94.88 192 THR A O 1
ATOM 1479 N N . LEU A 1 193 ? 7.198 -7.083 1.030 1.00 95.25 193 LEU A N 1
ATOM 1480 C CA . LEU A 1 193 ? 5.768 -6.811 1.155 1.00 95.25 193 LEU A CA 1
ATOM 1481 C C . LEU A 1 193 ? 4.962 -7.587 0.109 1.00 95.25 193 LEU A C 1
ATOM 1483 O O . LEU A 1 193 ? 4.012 -8.267 0.484 1.00 95.25 193 LEU A O 1
ATOM 1487 N N . LEU A 1 194 ? 5.364 -7.525 -1.165 1.00 92.19 194 LEU A N 1
ATOM 1488 C CA . LEU A 1 194 ? 4.681 -8.225 -2.259 1.00 92.19 194 LEU A CA 1
ATOM 1489 C C . LEU A 1 194 ? 4.625 -9.738 -2.025 1.00 92.19 194 LEU A C 1
ATOM 1491 O O . LEU A 1 194 ? 3.563 -10.335 -2.171 1.00 92.19 194 LEU A O 1
ATOM 1495 N N . ALA A 1 195 ? 5.735 -10.345 -1.595 1.00 91.56 195 ALA A N 1
ATOM 1496 C CA . ALA A 1 195 ? 5.781 -11.776 -1.297 1.00 91.56 195 ALA A CA 1
ATOM 1497 C C . ALA A 1 195 ? 4.804 -12.167 -0.172 1.00 91.56 195 ALA A C 1
ATOM 1499 O O . ALA A 1 195 ? 4.085 -13.158 -0.283 1.00 91.56 195 ALA A O 1
ATOM 1500 N N . LYS A 1 196 ? 4.727 -11.364 0.899 1.00 94.31 196 LYS A N 1
ATOM 1501 C CA . LYS A 1 196 ? 3.757 -11.587 1.984 1.00 94.31 196 LYS A CA 1
ATOM 1502 C C . LYS A 1 196 ? 2.312 -11.404 1.514 1.00 94.31 196 LYS A C 1
ATOM 1504 O O . LYS A 1 196 ? 1.458 -12.217 1.845 1.00 94.31 196 LYS A O 1
ATOM 1509 N N . GLN A 1 197 ? 2.045 -10.363 0.727 1.00 93.12 197 GLN A N 1
ATOM 1510 C CA . GLN A 1 197 ? 0.721 -10.094 0.162 1.00 93.12 197 GLN A CA 1
ATOM 1511 C C . GLN A 1 197 ? 0.234 -11.224 -0.735 1.00 93.12 197 GLN A C 1
ATOM 1513 O O . GLN A 1 197 ? -0.919 -11.627 -0.619 1.00 93.12 197 GLN A O 1
ATOM 1518 N N . GLN A 1 198 ? 1.113 -11.753 -1.585 1.00 89.75 198 GLN A N 1
ATOM 1519 C CA . GLN A 1 198 ? 0.807 -12.909 -2.413 1.00 89.75 198 GLN A CA 1
ATOM 1520 C C . GLN A 1 198 ? 0.458 -14.127 -1.548 1.00 89.75 198 GLN A C 1
ATOM 1522 O O . GLN A 1 198 ? -0.585 -14.737 -1.761 1.00 89.75 198 GLN A O 1
ATOM 1527 N N . ALA A 1 199 ? 1.264 -14.426 -0.524 1.00 90.62 199 ALA A N 1
ATOM 1528 C CA . ALA A 1 199 ? 0.996 -15.545 0.378 1.00 90.62 199 ALA A CA 1
ATOM 1529 C C . ALA A 1 199 ? -0.360 -15.412 1.101 1.00 90.62 199 ALA A C 1
ATOM 1531 O O . ALA A 1 199 ? -1.052 -16.411 1.303 1.00 90.62 199 ALA A O 1
ATOM 1532 N N . TRP A 1 200 ? -0.776 -14.196 1.473 1.00 92.44 200 TRP A N 1
ATOM 1533 C CA . TRP A 1 200 ? -2.100 -13.954 2.062 1.00 92.44 200 TRP A CA 1
ATOM 1534 C C . TRP A 1 200 ? -3.244 -14.052 1.050 1.00 92.44 200 TRP A C 1
ATOM 1536 O O . TRP A 1 200 ? -4.284 -14.614 1.378 1.00 92.44 200 TRP A O 1
ATOM 1546 N N . ASP A 1 201 ? -3.073 -13.553 -0.174 1.00 88.94 201 ASP A N 1
ATOM 1547 C CA . ASP A 1 201 ? -4.053 -13.747 -1.252 1.00 88.94 201 ASP A CA 1
ATOM 1548 C C . ASP A 1 201 ? -4.262 -15.250 -1.548 1.00 88.94 201 ASP A C 1
ATOM 1550 O O . ASP A 1 201 ? -5.395 -15.700 -1.720 1.00 88.94 201 ASP A O 1
ATOM 1554 N N . GLU A 1 202 ? -3.187 -16.041 -1.556 1.00 87.75 202 GLU A N 1
ATOM 1555 C CA . GLU A 1 202 ? -3.228 -17.494 -1.776 1.00 87.75 202 GLU A CA 1
ATOM 1556 C C . GLU A 1 202 ? -3.900 -18.230 -0.610 1.00 87.75 202 GLU A C 1
ATOM 1558 O O . GLU A 1 202 ? -4.857 -18.978 -0.816 1.00 87.75 202 GLU A O 1
ATOM 1563 N N . SER A 1 203 ? -3.437 -17.995 0.621 1.00 88.38 203 SER A N 1
ATOM 1564 C CA . SER A 1 203 ? -3.912 -18.720 1.809 1.00 88.38 203 SER A CA 1
ATOM 1565 C C . SER A 1 203 ? -5.307 -18.306 2.276 1.00 88.38 203 SER A C 1
ATOM 1567 O O . SER A 1 203 ? -6.092 -19.164 2.669 1.00 88.38 203 SER A O 1
ATOM 1569 N N . LEU A 1 204 ? -5.641 -17.012 2.227 1.00 86.62 204 LEU A N 1
ATOM 1570 C CA . LEU A 1 204 ? -6.896 -16.494 2.782 1.00 86.62 204 LEU A CA 1
ATOM 1571 C C . LEU A 1 204 ? -7.998 -16.384 1.725 1.00 86.62 204 LEU A C 1
ATOM 1573 O O . LEU A 1 204 ? -9.177 -16.493 2.053 1.00 86.62 204 LEU A O 1
ATOM 1577 N N . LEU A 1 205 ? -7.636 -16.146 0.461 1.00 82.94 205 LEU A N 1
ATOM 1578 C CA . LEU A 1 205 ? -8.596 -15.907 -0.624 1.00 82.94 205 LEU A CA 1
ATOM 1579 C C . LEU A 1 205 ? -8.569 -16.995 -1.708 1.00 82.94 205 LEU A C 1
ATOM 1581 O O . LEU A 1 205 ? -9.266 -16.853 -2.710 1.00 82.94 205 LEU A O 1
ATOM 1585 N N . CYS A 1 206 ? -7.815 -18.085 -1.499 1.00 74.12 206 CYS A N 1
ATOM 1586 C CA . CYS A 1 206 ? -7.724 -19.235 -2.410 1.00 74.12 206 CYS A CA 1
ATOM 1587 C C . CYS A 1 206 ? -7.349 -18.850 -3.852 1.00 74.12 206 CYS A C 1
ATOM 1589 O O . CYS A 1 206 ? -7.789 -19.487 -4.812 1.00 74.12 206 CYS A O 1
ATOM 1591 N N . LYS A 1 207 ? -6.551 -17.794 -4.021 1.00 69.25 207 LYS A N 1
ATOM 1592 C CA . LYS A 1 207 ? -6.117 -17.336 -5.341 1.00 69.25 207 LYS A CA 1
ATOM 1593 C C . LYS A 1 207 ? -4.955 -18.176 -5.843 1.00 69.25 207 LYS A C 1
ATOM 1595 O O . LYS A 1 207 ? -3.974 -18.356 -5.136 1.00 69.25 207 LYS A O 1
ATOM 1600 N N . GLY A 1 208 ? -5.044 -18.669 -7.076 1.00 59.84 208 GLY A N 1
ATOM 1601 C CA . GLY A 1 208 ? -3.914 -19.328 -7.726 1.00 59.84 208 GLY A CA 1
ATOM 1602 C C . GLY A 1 208 ? -2.843 -18.317 -8.147 1.00 59.84 208 GLY A C 1
ATOM 1603 O O . GLY A 1 208 ? -3.172 -17.243 -8.648 1.00 59.84 208 GLY A O 1
ATOM 1604 N N . THR A 1 209 ? -1.569 -18.699 -8.037 1.00 57.59 209 THR A N 1
ATOM 1605 C CA . THR A 1 209 ? -0.375 -17.945 -8.489 1.00 57.59 209 THR A CA 1
ATOM 1606 C C . THR A 1 209 ? -0.453 -17.430 -9.934 1.00 57.59 209 THR A C 1
ATOM 1608 O O . THR A 1 209 ? 0.235 -16.475 -10.294 1.00 57.59 209 THR A O 1
ATOM 1611 N N . HIS A 1 210 ? -1.280 -18.057 -10.775 1.00 54.75 210 HIS A N 1
ATOM 1612 C CA . HIS A 1 210 ? -1.400 -17.771 -12.206 1.00 54.75 210 HIS A CA 1
ATOM 1613 C C . HIS A 1 210 ? -2.695 -17.051 -12.608 1.00 54.75 210 HIS A C 1
ATOM 1615 O O . HIS A 1 210 ? -2.830 -16.675 -13.772 1.00 54.75 210 HIS A O 1
ATOM 1621 N N . ASP A 1 211 ? -3.637 -16.837 -11.684 1.00 56.53 211 ASP A N 1
ATOM 1622 C CA . ASP A 1 211 ? -4.910 -16.182 -12.000 1.00 56.53 211 ASP A CA 1
ATOM 1623 C C . ASP A 1 211 ? -4.833 -14.672 -11.738 1.00 56.53 211 ASP A C 1
ATOM 1625 O O . ASP A 1 211 ? -5.342 -14.130 -10.755 1.00 56.53 211 ASP A O 1
ATOM 1629 N N . THR A 1 212 ? -4.159 -13.972 -12.652 1.00 55.72 212 THR A N 1
ATOM 1630 C CA . THR A 1 212 ? -4.011 -12.509 -12.618 1.00 55.72 212 THR A CA 1
ATOM 1631 C C . THR A 1 212 ? -5.314 -11.768 -12.934 1.00 55.72 212 THR A C 1
ATOM 1633 O O . THR A 1 212 ? -5.344 -10.541 -12.861 1.00 55.72 212 THR A O 1
ATOM 1636 N N . ALA A 1 213 ? -6.378 -12.479 -13.330 1.00 57.06 213 ALA A N 1
ATOM 1637 C CA . ALA A 1 213 ? -7.679 -11.893 -13.641 1.00 57.06 213 ALA A CA 1
ATOM 1638 C C . ALA A 1 213 ? -8.550 -11.720 -12.391 1.00 57.06 213 ALA A C 1
ATOM 1640 O O . ALA A 1 213 ? -9.462 -10.890 -12.389 1.00 57.06 213 ALA A O 1
ATOM 1641 N N . GLN A 1 214 ? -8.266 -12.461 -11.314 1.00 63.81 214 GLN A N 1
ATOM 1642 C CA . GLN A 1 214 ? -9.012 -12.308 -10.076 1.00 63.81 214 GLN A CA 1
ATOM 1643 C C . GLN A 1 214 ? -8.550 -11.075 -9.295 1.00 63.81 214 GLN A C 1
ATOM 1645 O O . GLN A 1 214 ? -7.362 -10.918 -8.993 1.00 63.81 214 GLN A O 1
ATOM 1650 N N . PRO A 1 215 ? -9.476 -10.197 -8.896 1.00 68.75 215 PRO A N 1
ATOM 1651 C CA . PRO A 1 215 ? -9.128 -8.944 -8.246 1.00 68.75 215 PRO A CA 1
ATOM 1652 C C . PRO A 1 215 ? -8.602 -9.206 -6.820 1.00 68.75 215 PRO A C 1
ATOM 1654 O O . PRO A 1 215 ? -9.063 -10.107 -6.123 1.00 68.75 215 PRO A O 1
ATOM 1657 N N . SER A 1 216 ? -7.522 -8.521 -6.434 1.00 81.50 216 SER A N 1
ATOM 1658 C CA . SER A 1 216 ? -6.746 -8.793 -5.210 1.00 81.50 216 SER A CA 1
ATOM 1659 C C . SER A 1 216 ? -7.163 -7.917 -4.036 1.00 81.50 216 SER A C 1
ATOM 1661 O O . SER A 1 216 ? -7.400 -6.717 -4.198 1.00 81.50 216 SER A O 1
ATOM 1663 N N . ALA A 1 217 ? -7.209 -8.511 -2.839 1.00 85.94 217 ALA A N 1
ATOM 1664 C CA . ALA A 1 217 ? -7.310 -7.725 -1.621 1.00 85.94 217 ALA A CA 1
ATOM 1665 C C . ALA A 1 217 ? -5.926 -7.220 -1.203 1.00 85.94 217 ALA A C 1
ATOM 1667 O O . ALA A 1 217 ? -5.818 -6.051 -0.850 1.00 85.94 217 ALA A O 1
ATOM 1668 N N . PHE A 1 218 ? -4.875 -8.048 -1.252 1.00 90.56 218 PHE A N 1
ATOM 1669 C CA . PHE A 1 218 ? -3.578 -7.718 -0.651 1.00 90.56 218 PHE A CA 1
ATOM 1670 C C . PHE A 1 218 ? -2.506 -7.228 -1.618 1.00 90.56 218 PHE A C 1
ATOM 1672 O O . PHE A 1 218 ? -1.762 -6.317 -1.263 1.00 90.56 218 PHE A O 1
ATOM 1679 N N . VAL A 1 219 ? -2.381 -7.829 -2.796 1.00 88.62 219 VAL A N 1
ATOM 1680 C CA . VAL A 1 219 ? -1.307 -7.517 -3.744 1.00 88.62 219 VAL A CA 1
ATOM 1681 C C . VAL A 1 219 ? -1.405 -6.059 -4.190 1.00 88.62 219 VAL A C 1
ATOM 1683 O O . VAL A 1 219 ? -2.492 -5.524 -4.405 1.00 88.62 219 VAL A O 1
ATOM 1686 N N . ASP A 1 220 ? -0.241 -5.416 -4.292 1.00 85.94 220 ASP A N 1
ATOM 1687 C CA . ASP A 1 220 ? -0.066 -4.014 -4.681 1.00 85.94 220 ASP A CA 1
ATOM 1688 C C . ASP A 1 220 ? -0.640 -2.988 -3.676 1.00 85.94 220 ASP A C 1
ATOM 1690 O O . ASP A 1 220 ? -0.685 -1.784 -3.949 1.00 85.94 220 ASP A O 1
ATOM 1694 N N . ARG A 1 221 ? -1.029 -3.429 -2.472 1.00 89.00 221 ARG A N 1
ATOM 1695 C CA . ARG A 1 221 ? -1.412 -2.536 -1.371 1.00 89.00 221 ARG A CA 1
ATOM 1696 C C . ARG A 1 221 ? -0.191 -1.904 -0.717 1.00 89.00 221 ARG A C 1
ATOM 1698 O O . ARG A 1 221 ? 0.872 -2.510 -0.602 1.00 89.00 221 ARG A O 1
ATOM 1705 N N . SER A 1 222 ? -0.347 -0.693 -0.198 1.00 92.50 222 SER A N 1
ATOM 1706 C CA . SER A 1 222 ? 0.632 -0.133 0.736 1.00 92.50 222 SER A CA 1
ATOM 1707 C C . SER A 1 222 ? 0.676 -0.944 2.039 1.00 92.50 222 SER A C 1
ATOM 1709 O O . SER A 1 222 ? -0.254 -1.684 2.364 1.00 92.50 222 SER A O 1
ATOM 1711 N N . VAL A 1 223 ? 1.732 -0.771 2.843 1.00 95.81 223 VAL A N 1
ATOM 1712 C CA . VAL A 1 223 ? 1.832 -1.396 4.179 1.00 95.81 223 VAL A CA 1
ATOM 1713 C C . VAL A 1 223 ? 0.604 -1.062 5.037 1.00 95.81 223 VAL A C 1
ATOM 1715 O O . VAL A 1 223 ? 0.052 -1.932 5.701 1.00 95.81 223 VAL A O 1
ATOM 1718 N N . VAL A 1 224 ? 0.140 0.189 4.981 1.00 96.69 224 VAL A N 1
ATOM 1719 C CA . VAL A 1 224 ? -1.010 0.676 5.757 1.00 96.69 224 VAL A CA 1
ATOM 1720 C C . VAL A 1 224 ? -2.314 0.027 5.293 1.00 96.69 224 VAL A C 1
ATOM 1722 O O . VAL A 1 224 ? -3.099 -0.428 6.117 1.00 96.69 224 VAL A O 1
ATOM 1725 N N . GLU A 1 225 ? -2.541 -0.062 3.984 1.00 95.31 225 GLU A N 1
ATOM 1726 C CA . GLU A 1 225 ? -3.713 -0.757 3.435 1.00 95.31 225 GLU A CA 1
ATOM 1727 C C . GLU A 1 225 ? -3.654 -2.265 3.703 1.00 95.31 225 GLU A C 1
ATOM 1729 O O . GLU A 1 225 ? -4.673 -2.884 3.975 1.00 95.31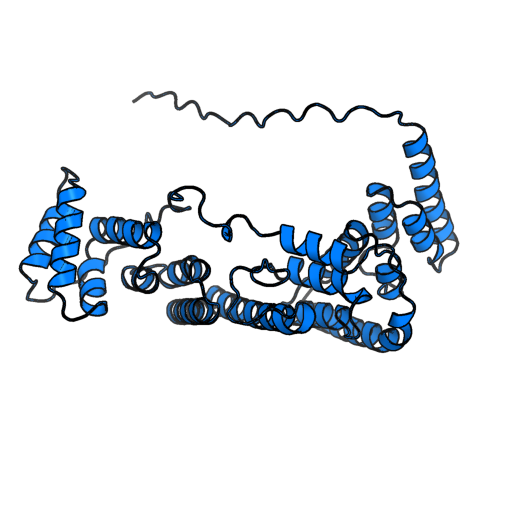 225 GLU A O 1
ATOM 1734 N N . THR A 1 226 ? -2.462 -2.859 3.716 1.00 96.44 226 THR A N 1
ATOM 1735 C CA . THR A 1 226 ? -2.283 -4.273 4.074 1.00 96.44 226 THR A CA 1
ATOM 1736 C C . THR A 1 226 ? -2.658 -4.518 5.536 1.00 96.44 226 THR A C 1
ATOM 1738 O O . THR A 1 226 ? -3.401 -5.451 5.826 1.00 96.44 226 THR A O 1
ATOM 1741 N N . ILE A 1 227 ? -2.213 -3.650 6.455 1.00 97.81 227 ILE A N 1
ATOM 1742 C CA . ILE A 1 227 ? -2.619 -3.681 7.872 1.00 97.81 227 ILE A CA 1
ATOM 1743 C C . ILE A 1 227 ? -4.139 -3.539 7.993 1.00 97.81 227 ILE A C 1
ATOM 1745 O O . ILE A 1 227 ? -4.762 -4.314 8.713 1.00 97.81 227 ILE A O 1
ATOM 1749 N N . PHE A 1 228 ? -4.742 -2.585 7.274 1.00 96.69 228 PHE A N 1
ATOM 1750 C CA . PHE A 1 228 ? -6.196 -2.423 7.230 1.00 96.69 228 PHE A CA 1
ATOM 1751 C C . PHE A 1 228 ? -6.880 -3.727 6.799 1.00 96.69 228 PHE A C 1
ATOM 1753 O O . PHE A 1 228 ? -7.777 -4.199 7.489 1.00 96.69 228 PHE A O 1
ATOM 1760 N N . ASN A 1 229 ? -6.425 -4.349 5.710 1.00 95.94 229 ASN A N 1
ATOM 1761 C CA . ASN A 1 229 ? -7.038 -5.557 5.156 1.00 95.94 229 ASN A CA 1
ATOM 1762 C C . ASN A 1 229 ? -6.909 -6.760 6.099 1.00 95.94 229 ASN A C 1
ATOM 1764 O O . ASN A 1 229 ? -7.881 -7.487 6.294 1.00 95.94 229 ASN A O 1
ATOM 1768 N N . LEU A 1 230 ? -5.744 -6.939 6.732 1.00 96.56 230 LEU A N 1
ATOM 1769 C CA . LEU A 1 230 ? -5.527 -7.984 7.737 1.00 96.56 230 LEU A CA 1
ATOM 1770 C C . LEU A 1 230 ? -6.468 -7.813 8.938 1.00 96.56 230 LEU A C 1
ATOM 1772 O O . LEU A 1 230 ? -7.075 -8.782 9.391 1.00 96.56 230 LEU A O 1
ATOM 1776 N N . VAL A 1 231 ? -6.637 -6.581 9.428 1.00 95.69 231 VAL A N 1
ATOM 1777 C CA . VAL A 1 231 ? -7.552 -6.278 10.541 1.00 95.69 231 VAL A CA 1
ATOM 1778 C C . VAL A 1 231 ? -9.006 -6.504 10.127 1.00 95.69 231 VAL A C 1
ATOM 1780 O O . VAL A 1 231 ? -9.736 -7.177 10.847 1.00 95.69 231 VAL A O 1
ATOM 1783 N N . ALA A 1 232 ? -9.414 -6.002 8.961 1.00 94.69 232 ALA A N 1
ATOM 1784 C CA . ALA A 1 232 ? -10.764 -6.146 8.419 1.00 94.69 232 ALA A CA 1
ATOM 1785 C C . ALA A 1 232 ? -11.179 -7.612 8.230 1.00 94.69 232 ALA A C 1
ATOM 1787 O O . ALA A 1 232 ? -12.338 -7.970 8.447 1.00 94.69 232 ALA A O 1
ATOM 1788 N N . LEU A 1 233 ? -10.242 -8.467 7.815 1.00 93.44 233 LEU A N 1
ATOM 1789 C CA . LEU A 1 233 ? -10.504 -9.887 7.602 1.00 93.44 233 LEU A CA 1
ATOM 1790 C C . LEU A 1 233 ? -10.399 -10.712 8.886 1.00 93.44 233 LEU A C 1
ATOM 1792 O O . LEU A 1 233 ? -10.962 -11.802 8.945 1.00 93.44 233 LEU A O 1
ATOM 1796 N N . ALA A 1 234 ? -9.738 -10.201 9.928 1.00 93.06 234 ALA A N 1
ATOM 1797 C CA . ALA A 1 234 ? -9.450 -10.957 11.140 1.00 93.06 234 ALA A CA 1
ATOM 1798 C C . ALA A 1 234 ? -10.653 -11.700 11.742 1.00 93.06 234 ALA A C 1
ATOM 1800 O O . ALA A 1 234 ? -10.457 -12.849 12.133 1.00 93.06 234 ALA A O 1
ATOM 1801 N N . PRO A 1 235 ? -11.878 -11.143 11.817 1.00 91.31 235 PRO A N 1
ATOM 1802 C CA . PRO A 1 235 ? -13.009 -11.856 12.414 1.00 91.31 235 PRO A CA 1
ATOM 1803 C C . PRO A 1 235 ? -13.459 -13.120 11.666 1.00 91.31 235 PRO A C 1
ATOM 1805 O O . PRO A 1 235 ? -14.208 -13.904 12.238 1.00 91.31 235 PRO A O 1
ATOM 1808 N N . PHE A 1 236 ? -13.046 -13.312 10.411 1.00 89.81 236 PHE A N 1
ATOM 1809 C CA . PHE A 1 236 ? -13.562 -14.372 9.534 1.00 89.81 236 PHE A CA 1
ATOM 1810 C C . PHE A 1 236 ? -12.633 -15.575 9.380 1.00 89.81 236 PHE A C 1
ATOM 1812 O O . PHE A 1 236 ? -13.026 -16.563 8.770 1.00 89.81 236 PHE A O 1
ATOM 1819 N N . PHE A 1 237 ? -11.419 -15.478 9.912 1.00 88.06 237 PHE A N 1
ATOM 1820 C CA . PHE A 1 237 ? -10.384 -16.495 9.782 1.00 88.06 237 PHE A CA 1
ATOM 1821 C C . PHE A 1 237 ? -9.998 -17.038 11.150 1.00 88.06 237 PHE A C 1
ATOM 1823 O O . PHE A 1 237 ? -10.000 -16.298 12.142 1.00 88.06 237 PHE A O 1
ATOM 1830 N N . ASP A 1 238 ? -9.645 -18.318 11.204 1.00 85.06 238 ASP A N 1
ATOM 1831 C CA . ASP A 1 238 ? -9.162 -18.935 12.434 1.00 85.06 238 ASP A CA 1
ATOM 1832 C C . ASP A 1 238 ? -7.752 -18.457 12.763 1.00 85.06 238 ASP A C 1
ATOM 1834 O O . ASP A 1 238 ? -7.407 -18.394 13.933 1.00 85.06 238 ASP A O 1
ATOM 1838 N N . GLU A 1 239 ? -6.965 -18.015 11.782 1.00 87.75 239 GLU A N 1
ATOM 1839 C CA . GLU A 1 239 ? -5.645 -17.428 11.982 1.00 87.75 239 GLU A CA 1
ATOM 1840 C C . GLU A 1 239 ? -5.702 -16.088 12.738 1.00 87.75 239 GLU A C 1
ATOM 1842 O O . GLU A 1 239 ? -6.660 -15.305 12.672 1.00 87.75 239 GLU A O 1
ATOM 1847 N N . ASN A 1 240 ? -4.625 -15.757 13.455 1.00 89.94 240 ASN A N 1
ATOM 1848 C CA . ASN A 1 240 ? -4.516 -14.475 14.149 1.00 89.94 240 ASN A CA 1
ATOM 1849 C C . ASN A 1 240 ? -4.065 -13.350 13.209 1.00 89.94 240 ASN A C 1
ATOM 1851 O O . ASN A 1 240 ? -2.970 -12.815 13.353 1.00 89.94 240 ASN A O 1
ATOM 1855 N N . LEU A 1 241 ? -4.926 -12.946 12.272 1.00 93.81 241 LEU A N 1
ATOM 1856 C CA . LEU A 1 241 ? -4.591 -11.889 11.305 1.00 93.81 241 LEU A CA 1
ATOM 1857 C C . LEU A 1 241 ? -4.281 -10.530 11.959 1.00 93.81 241 LEU A C 1
ATOM 1859 O O . LEU A 1 241 ? -3.553 -9.719 11.395 1.00 93.81 241 LEU A O 1
ATOM 1863 N N . VAL A 1 242 ? -4.765 -10.283 13.181 1.00 94.19 242 VAL A N 1
ATOM 1864 C CA . VAL A 1 242 ? -4.349 -9.102 13.954 1.00 94.19 242 VAL A CA 1
ATOM 1865 C C . VAL A 1 242 ? -2.881 -9.202 14.365 1.00 94.19 242 VAL A C 1
ATOM 1867 O O . VAL A 1 242 ? -2.163 -8.207 14.310 1.00 94.19 242 VAL A O 1
ATOM 1870 N N . LEU A 1 243 ? -2.414 -10.389 14.757 1.00 94.31 243 LEU A N 1
ATOM 1871 C CA . LEU A 1 243 ? -1.004 -10.614 15.064 1.00 94.31 243 LEU A CA 1
ATOM 1872 C C . LEU A 1 243 ? -0.133 -10.472 13.814 1.00 94.31 243 LEU A C 1
ATOM 1874 O O . LEU A 1 243 ? 0.906 -9.823 13.888 1.00 94.31 243 LEU A O 1
ATOM 1878 N N . GLU A 1 244 ? -0.591 -10.979 12.667 1.00 96.12 244 GLU A N 1
ATOM 1879 C CA . GLU A 1 244 ? 0.063 -10.754 11.368 1.00 96.12 244 GLU A CA 1
ATOM 1880 C C . GLU A 1 244 ? 0.184 -9.253 11.057 1.00 96.12 244 GLU A C 1
ATOM 1882 O O . GLU A 1 244 ? 1.246 -8.776 10.657 1.00 96.12 244 GLU A O 1
ATOM 1887 N N . ALA A 1 245 ? -0.870 -8.470 11.318 1.00 97.38 245 ALA A N 1
ATOM 1888 C CA . ALA A 1 245 ? -0.842 -7.019 11.143 1.00 97.38 245 ALA A CA 1
ATOM 1889 C C . ALA A 1 245 ? 0.174 -6.334 12.077 1.00 97.38 245 ALA A C 1
ATOM 1891 O O . ALA A 1 245 ? 0.862 -5.402 11.660 1.00 97.38 245 ALA A O 1
ATOM 1892 N N . VAL A 1 246 ? 0.298 -6.802 13.324 1.00 96.62 246 VAL A N 1
ATOM 1893 C CA . VAL A 1 246 ? 1.296 -6.316 14.294 1.00 96.62 246 VAL A CA 1
ATOM 1894 C C . VAL A 1 246 ? 2.718 -6.651 13.838 1.00 96.62 246 VAL A C 1
ATOM 1896 O O . VAL A 1 246 ? 3.582 -5.776 13.849 1.00 96.62 246 VAL A O 1
ATOM 1899 N N . GLN A 1 247 ? 2.963 -7.885 13.395 1.00 96.69 247 GLN A N 1
ATOM 1900 C CA . GLN A 1 247 ? 4.269 -8.323 12.894 1.00 96.69 247 GLN A CA 1
ATOM 1901 C C . GLN A 1 247 ? 4.672 -7.565 11.626 1.00 96.69 247 GLN A C 1
ATOM 1903 O O . GLN A 1 247 ? 5.827 -7.166 11.477 1.00 96.69 247 GLN A O 1
ATOM 1908 N N . LEU A 1 248 ? 3.719 -7.312 10.726 1.00 97.38 248 LEU A N 1
ATOM 1909 C CA . LEU A 1 248 ? 3.945 -6.492 9.542 1.00 97.38 248 LEU A CA 1
ATOM 1910 C C . LEU A 1 248 ? 4.301 -5.049 9.929 1.00 97.38 248 LEU A C 1
ATOM 1912 O O . LEU A 1 248 ? 5.235 -4.469 9.377 1.00 97.38 248 LEU A O 1
ATOM 1916 N N . ALA A 1 249 ? 3.591 -4.470 10.897 1.00 97.44 249 ALA A N 1
ATOM 1917 C CA . ALA A 1 249 ? 3.853 -3.114 11.360 1.00 97.44 249 ALA A CA 1
ATOM 1918 C C . ALA A 1 249 ? 5.248 -2.963 11.995 1.00 97.44 249 ALA A C 1
ATOM 1920 O O . ALA A 1 249 ? 5.919 -1.963 11.730 1.00 97.44 249 ALA A O 1
ATOM 1921 N N . ASP A 1 250 ? 5.714 -3.957 12.757 1.00 96.88 250 ASP A N 1
ATOM 1922 C CA . ASP A 1 250 ? 7.077 -3.987 13.308 1.00 96.88 250 ASP A CA 1
ATOM 1923 C C . ASP A 1 250 ? 8.135 -4.153 12.208 1.00 96.88 250 ASP A C 1
ATOM 1925 O O . ASP A 1 250 ? 9.075 -3.360 12.116 1.00 96.88 250 ASP A O 1
ATOM 1929 N N . LEU A 1 251 ? 7.938 -5.106 11.291 1.00 96.06 251 LEU A N 1
ATOM 1930 C CA . LEU A 1 251 ? 8.859 -5.363 10.177 1.00 96.06 251 LEU A CA 1
ATOM 1931 C C . LEU A 1 251 ? 9.111 -4.108 9.325 1.00 96.06 251 LEU A C 1
ATOM 1933 O O . LEU A 1 251 ? 10.242 -3.828 8.920 1.00 96.06 251 LEU A O 1
ATOM 1937 N N . PHE A 1 252 ? 8.056 -3.334 9.066 1.00 96.12 252 PHE A N 1
ATOM 1938 C CA . PHE A 1 252 ? 8.126 -2.106 8.274 1.00 96.12 252 PHE A CA 1
ATOM 1939 C C . PHE A 1 252 ? 8.299 -0.836 9.115 1.00 96.12 252 PHE A C 1
ATOM 1941 O O . PHE A 1 252 ? 8.336 0.255 8.549 1.00 96.12 252 PHE A O 1
ATOM 1948 N N . GLN A 1 253 ? 8.465 -0.965 10.436 1.00 95.56 253 GLN A N 1
ATOM 1949 C CA . GLN A 1 253 ? 8.691 0.147 11.365 1.00 95.56 253 GLN A CA 1
ATOM 1950 C C . GLN A 1 253 ? 7.612 1.237 11.260 1.00 95.56 253 GLN A C 1
ATOM 1952 O O . GLN A 1 253 ? 7.892 2.438 11.277 1.00 95.56 253 GLN A O 1
ATOM 1957 N N . VAL A 1 254 ? 6.352 0.813 11.137 1.00 97.00 254 VAL A N 1
ATOM 1958 C CA . VAL A 1 254 ? 5.196 1.711 11.094 1.00 97.00 254 VAL A CA 1
ATOM 1959 C C . VAL A 1 254 ? 5.077 2.422 12.435 1.00 97.00 254 VAL A C 1
ATOM 1961 O O . VAL A 1 254 ? 5.161 1.799 13.493 1.00 97.00 254 VAL A O 1
ATOM 1964 N N . HIS A 1 255 ? 4.834 3.731 12.423 1.00 96.44 255 HIS A N 1
ATOM 1965 C CA . HIS A 1 255 ? 4.671 4.471 13.668 1.00 96.44 255 HIS A CA 1
ATOM 1966 C C . HIS A 1 255 ? 3.444 3.952 14.455 1.00 96.44 255 HIS A C 1
ATOM 1968 O O . HIS A 1 255 ? 2.355 3.878 13.881 1.00 96.44 255 HIS A O 1
ATOM 1974 N N . PRO A 1 256 ? 3.541 3.675 15.770 1.00 95.62 256 PRO A N 1
ATOM 1975 C CA . PRO A 1 256 ? 2.442 3.123 16.571 1.00 95.62 256 PRO A CA 1
ATOM 1976 C C . PRO A 1 256 ? 1.107 3.875 16.475 1.00 95.62 256 PRO A C 1
ATOM 1978 O O . PRO A 1 256 ? 0.049 3.258 16.369 1.00 95.62 256 PRO A O 1
ATOM 1981 N N . LYS A 1 257 ? 1.133 5.216 16.437 1.00 95.19 257 LYS A N 1
ATOM 1982 C CA . LYS A 1 257 ? -0.090 6.012 16.198 1.00 95.19 257 LYS A CA 1
ATOM 1983 C C . LYS A 1 257 ? -0.705 5.753 14.818 1.00 95.19 257 LYS A C 1
ATOM 1985 O O . LYS A 1 257 ? -1.921 5.704 14.707 1.00 95.19 257 LYS A O 1
ATOM 1990 N N . GLN A 1 258 ? 0.115 5.584 13.778 1.00 96.62 258 GLN A N 1
ATOM 1991 C CA . GLN A 1 258 ? -0.364 5.296 12.424 1.00 96.62 258 GLN A CA 1
ATOM 1992 C C . GLN A 1 258 ? -0.993 3.903 12.359 1.00 96.62 258 GLN A C 1
ATOM 1994 O O . GLN A 1 258 ? -2.066 3.754 11.780 1.00 96.62 258 GLN A O 1
ATOM 1999 N N . PHE A 1 259 ? -0.376 2.909 13.005 1.00 97.06 259 PHE A N 1
ATOM 2000 C CA . PHE A 1 259 ? -0.961 1.578 13.159 1.00 97.06 259 PHE A CA 1
ATOM 2001 C C . PHE A 1 259 ? -2.344 1.651 13.821 1.00 97.06 259 PHE A C 1
ATOM 2003 O O . PHE A 1 259 ? -3.321 1.185 13.242 1.00 97.06 259 PHE A O 1
ATOM 2010 N N . TRP A 1 260 ? -2.466 2.309 14.978 1.00 95.62 260 TRP A N 1
ATOM 2011 C CA . TRP A 1 260 ? -3.748 2.390 15.685 1.00 95.62 260 TRP A CA 1
ATOM 2012 C C . TRP A 1 260 ? -4.819 3.165 14.925 1.00 95.62 260 TRP A C 1
ATOM 2014 O O . TRP A 1 260 ? -5.951 2.698 14.853 1.00 95.62 260 TRP A O 1
ATOM 2024 N N . TRP A 1 261 ? -4.479 4.283 14.281 1.00 96.81 261 TRP A N 1
ATOM 2025 C CA . TRP A 1 261 ? -5.429 4.973 13.404 1.00 96.81 261 TRP A CA 1
ATOM 2026 C C . TRP A 1 261 ? -5.888 4.100 12.232 1.00 96.81 261 TRP A C 1
ATOM 2028 O O . TRP A 1 261 ? -7.045 4.177 11.825 1.00 96.81 261 TRP A O 1
ATOM 2038 N N . THR A 1 262 ? -5.015 3.228 11.724 1.00 97.12 262 THR A N 1
ATOM 2039 C CA . THR A 1 262 ? -5.367 2.257 10.679 1.00 97.12 262 THR A CA 1
ATOM 2040 C C . THR A 1 262 ? -6.337 1.200 11.204 1.00 97.12 262 THR A C 1
ATOM 2042 O O . THR A 1 262 ? -7.335 0.920 10.545 1.00 97.12 262 THR A O 1
ATOM 2045 N N . VAL A 1 263 ? -6.099 0.670 12.409 1.00 96.31 263 VAL A N 1
ATOM 2046 C CA . VAL A 1 263 ? -7.011 -0.266 13.089 1.00 96.31 263 VAL A CA 1
ATOM 2047 C C . VAL A 1 263 ? -8.378 0.382 13.317 1.00 96.31 263 VAL A C 1
ATOM 2049 O O . VAL A 1 263 ? -9.396 -0.194 12.944 1.00 96.31 263 VAL A O 1
ATOM 2052 N N . VAL A 1 264 ? -8.415 1.599 13.871 1.00 95.56 264 VAL A N 1
ATOM 2053 C CA . VAL A 1 264 ? -9.660 2.348 14.117 1.00 95.56 264 VAL A CA 1
ATOM 2054 C C . VAL A 1 264 ? -10.416 2.558 12.811 1.00 95.56 264 VAL A C 1
ATOM 2056 O O . VAL A 1 264 ? -11.593 2.213 12.727 1.00 95.56 264 VAL A O 1
ATOM 2059 N N . ARG A 1 265 ? -9.734 3.039 11.764 1.00 95.81 265 ARG A N 1
ATOM 2060 C CA . ARG A 1 265 ? -10.327 3.221 10.435 1.00 95.81 265 ARG A CA 1
ATOM 2061 C C . ARG A 1 265 ? -10.893 1.910 9.894 1.00 95.81 265 ARG A C 1
ATOM 2063 O O . ARG A 1 265 ? -12.002 1.923 9.366 1.00 95.81 265 ARG A O 1
ATOM 2070 N N . SER A 1 266 ? -10.168 0.799 10.029 1.00 95.62 266 SER A N 1
ATOM 2071 C CA . SER A 1 266 ? -10.635 -0.528 9.615 1.00 95.62 266 SER A CA 1
ATOM 2072 C C . SER A 1 266 ? -11.925 -0.906 10.322 1.00 95.62 266 SER A C 1
ATOM 2074 O O . SER A 1 266 ? -12.928 -1.173 9.661 1.00 95.62 266 SER A O 1
ATOM 2076 N N . CYS A 1 267 ? -11.938 -0.851 11.653 1.00 94.88 267 CYS A N 1
ATOM 2077 C CA . CYS A 1 267 ? -13.094 -1.248 12.448 1.00 94.88 267 CYS A CA 1
ATOM 2078 C C . CYS A 1 267 ? -14.312 -0.344 12.214 1.00 94.88 267 CYS A C 1
ATOM 2080 O O . CYS A 1 267 ? -15.427 -0.851 12.155 1.00 94.88 267 CYS A O 1
ATOM 2082 N N . VAL A 1 268 ? -14.122 0.966 12.030 1.00 94.38 268 VAL A N 1
ATOM 2083 C CA . VAL A 1 268 ? -15.214 1.890 11.679 1.00 94.38 268 VAL A CA 1
ATOM 2084 C C . VAL A 1 268 ? -15.759 1.575 10.283 1.00 94.38 268 VAL A C 1
ATOM 2086 O O . VAL A 1 268 ? -16.962 1.388 10.116 1.00 94.38 268 VAL A O 1
ATOM 2089 N N . THR A 1 269 ? -14.882 1.446 9.281 1.00 93.25 269 THR A N 1
ATOM 2090 C CA . THR A 1 269 ? -15.283 1.230 7.875 1.00 93.25 269 THR A CA 1
ATOM 2091 C C . THR A 1 269 ? -16.002 -0.106 7.675 1.00 93.25 269 THR A C 1
ATOM 2093 O O . THR A 1 269 ? -16.915 -0.210 6.863 1.00 93.25 269 THR A O 1
ATOM 2096 N N . THR A 1 270 ? -15.598 -1.135 8.419 1.00 92.25 270 THR A N 1
ATOM 2097 C CA . THR A 1 270 ? -16.158 -2.493 8.323 1.00 92.25 270 THR A CA 1
ATOM 2098 C C . THR A 1 270 ? -17.240 -2.782 9.366 1.00 92.25 270 THR A C 1
ATOM 2100 O O . THR A 1 270 ? -17.765 -3.892 9.402 1.00 92.25 270 THR A O 1
ATOM 2103 N N . ASN A 1 271 ? -17.589 -1.799 10.205 1.00 89.81 271 ASN A N 1
ATOM 2104 C CA . ASN A 1 271 ? -18.526 -1.939 11.324 1.00 89.81 271 ASN A CA 1
ATOM 2105 C C . ASN A 1 271 ? -18.160 -3.093 12.289 1.00 89.81 271 ASN A C 1
ATOM 2107 O O . ASN A 1 271 ? -19.007 -3.871 12.737 1.00 89.81 271 ASN A O 1
ATOM 2111 N N . GLN A 1 272 ? -16.869 -3.207 12.606 1.00 90.75 272 GLN A N 1
ATOM 2112 C CA . GLN A 1 272 ? -16.266 -4.228 13.470 1.00 90.75 272 GLN A CA 1
ATOM 2113 C C . GLN A 1 272 ? -15.802 -3.635 14.813 1.00 90.75 272 GLN A C 1
ATOM 2115 O O . GLN A 1 272 ? -14.688 -3.871 15.276 1.00 90.75 272 GLN A O 1
ATOM 2120 N N . GLY A 1 273 ? -16.649 -2.843 15.475 1.00 89.44 273 GLY A N 1
ATOM 2121 C CA . GLY A 1 273 ? -16.298 -2.185 16.743 1.00 89.44 273 GLY A CA 1
ATOM 2122 C C . GLY A 1 273 ? -15.907 -3.125 17.888 1.00 89.44 273 GLY A C 1
ATOM 2123 O O . GLY A 1 273 ? -15.018 -2.805 18.673 1.00 89.44 273 GLY A O 1
ATOM 2124 N N . GLU A 1 274 ? -16.509 -4.316 17.951 1.00 89.50 274 GLU A N 1
ATOM 2125 C CA . GLU A 1 274 ? -16.153 -5.347 18.939 1.00 89.50 274 GLU A CA 1
ATOM 2126 C C . GLU A 1 274 ? -14.707 -5.838 18.767 1.00 89.50 274 GLU A C 1
ATOM 2128 O O . GLU A 1 274 ? -14.036 -6.159 19.749 1.00 89.50 274 GLU A O 1
ATOM 2133 N N . LEU A 1 275 ? -14.192 -5.854 17.530 1.00 91.81 275 LEU A N 1
ATOM 2134 C CA . LEU A 1 275 ? -12.792 -6.184 17.270 1.00 91.81 275 LEU A CA 1
ATOM 2135 C C . LEU A 1 275 ? -11.872 -5.113 17.861 1.00 91.81 275 LEU A C 1
ATOM 2137 O O . LEU A 1 275 ? -10.888 -5.452 18.516 1.00 91.81 275 LEU A O 1
ATOM 2141 N N . LEU A 1 276 ? -12.211 -3.829 17.686 1.00 91.94 276 LEU A N 1
ATOM 2142 C CA . LEU A 1 276 ? -11.433 -2.730 18.264 1.00 91.94 276 LEU A CA 1
ATOM 2143 C C . LEU A 1 276 ? -11.380 -2.832 19.793 1.00 91.94 276 LEU A C 1
ATOM 2145 O O . LEU A 1 276 ? -10.296 -2.730 20.362 1.00 91.94 276 LEU A O 1
ATOM 2149 N N . LEU A 1 277 ? -12.524 -3.071 20.442 1.00 89.50 277 LEU A N 1
ATOM 2150 C CA . LEU A 1 277 ? -12.610 -3.282 21.891 1.00 89.50 277 LEU A CA 1
ATOM 2151 C C . LEU A 1 277 ? -11.731 -4.448 22.350 1.00 89.50 277 LEU A C 1
ATOM 2153 O O . LEU A 1 277 ? -10.956 -4.316 23.296 1.00 89.50 277 LEU A O 1
ATOM 2157 N N . TRP A 1 278 ? -11.791 -5.577 21.641 1.00 88.62 278 TRP A N 1
ATOM 2158 C CA . TRP A 1 278 ? -10.955 -6.736 21.940 1.00 88.62 278 TRP A CA 1
ATOM 2159 C C . TRP A 1 278 ? -9.457 -6.409 21.822 1.00 88.62 278 TRP A C 1
ATOM 2161 O O . TRP A 1 278 ? -8.675 -6.764 22.711 1.00 88.62 278 TRP A O 1
ATOM 2171 N N . MET A 1 279 ? -9.048 -5.681 20.778 1.00 88.94 279 MET A N 1
ATOM 2172 C CA . MET A 1 279 ? -7.651 -5.289 20.558 1.00 88.94 279 MET A CA 1
ATOM 2173 C C . MET A 1 279 ? -7.149 -4.257 21.570 1.00 88.94 279 MET A C 1
ATOM 2175 O O . MET A 1 279 ? -5.962 -4.269 21.903 1.00 88.94 279 MET A O 1
ATOM 2179 N N . MET A 1 280 ? -8.023 -3.371 22.052 1.00 87.00 280 MET A N 1
ATOM 2180 C CA . MET A 1 280 ? -7.635 -2.176 22.799 1.00 87.00 280 MET A CA 1
ATOM 2181 C C . MET A 1 280 ? -6.775 -2.527 24.027 1.00 87.00 280 MET A C 1
ATOM 2183 O O . MET A 1 280 ? -7.150 -3.394 24.828 1.00 87.00 280 MET A O 1
ATOM 2187 N N . PRO A 1 281 ? -5.590 -1.914 24.181 1.00 83.75 281 PRO A N 1
ATOM 2188 C CA . PRO A 1 281 ? -4.812 -2.035 25.403 1.00 83.75 281 PRO A CA 1
ATOM 2189 C C . PRO A 1 281 ? -5.455 -1.186 26.504 1.00 83.75 281 PRO A C 1
ATOM 2191 O O . PRO A 1 281 ? -6.224 -0.266 26.231 1.00 83.75 281 PRO A O 1
ATOM 2194 N N . ASP A 1 282 ? -5.089 -1.459 27.753 1.00 80.88 282 ASP A N 1
ATOM 2195 C CA . ASP A 1 282 ? -5.594 -0.696 28.898 1.00 80.88 282 ASP A CA 1
ATOM 2196 C C . ASP A 1 282 ? -5.279 0.802 28.784 1.00 80.88 282 ASP A C 1
ATOM 2198 O O . ASP A 1 282 ? -6.154 1.633 29.033 1.00 80.88 282 ASP A O 1
ATOM 2202 N N . MET A 1 283 ? -4.057 1.115 28.339 1.00 81.38 283 MET A N 1
ATOM 2203 C CA . MET A 1 283 ? -3.557 2.466 28.078 1.00 81.38 283 MET A CA 1
ATOM 2204 C C . MET A 1 283 ? -3.286 2.638 26.575 1.00 81.38 283 MET A C 1
ATOM 2206 O O . MET A 1 283 ? -2.174 2.361 26.114 1.00 81.38 283 MET A O 1
ATOM 2210 N N . PRO A 1 284 ? -4.290 3.028 25.775 1.00 84.88 284 PRO A N 1
ATOM 2211 C CA . PRO A 1 284 ? -4.131 3.140 24.333 1.00 84.88 284 PRO A CA 1
ATOM 2212 C C . PRO A 1 284 ? -3.363 4.407 23.943 1.00 84.88 284 PRO A C 1
ATOM 2214 O O . PRO A 1 284 ? -3.521 5.470 24.536 1.00 84.88 284 PRO A O 1
ATOM 2217 N N . ILE A 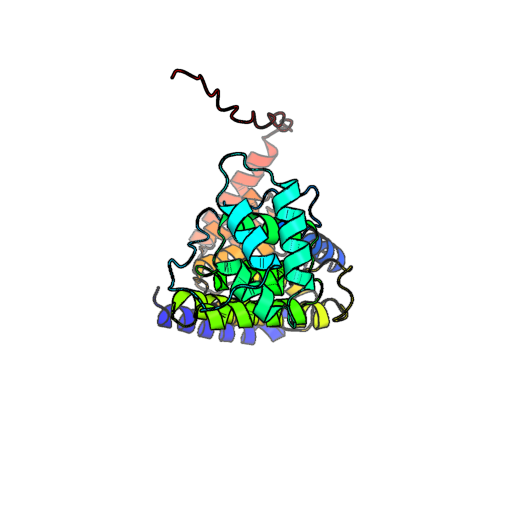1 285 ? -2.507 4.287 22.921 1.00 89.06 285 ILE A N 1
ATOM 2218 C CA . ILE A 1 285 ? -1.706 5.411 22.401 1.00 89.06 285 ILE A CA 1
ATOM 2219 C C . ILE A 1 285 ? -2.560 6.447 21.652 1.00 89.06 285 ILE A C 1
ATOM 2221 O O . ILE A 1 285 ? -2.178 7.613 21.552 1.00 89.06 285 ILE A O 1
ATOM 2225 N N . VAL A 1 286 ? -3.693 6.001 21.106 1.00 90.88 286 VAL A N 1
ATOM 2226 C CA . VAL A 1 286 ? -4.798 6.839 20.631 1.00 90.88 286 VAL A CA 1
ATOM 2227 C C . VAL A 1 286 ? -5.848 6.812 21.732 1.00 90.88 286 VAL A C 1
ATOM 2229 O O . VAL A 1 286 ? -6.198 5.745 22.232 1.00 90.88 286 VAL A O 1
ATOM 2232 N N . SER A 1 287 ? -6.296 7.981 22.170 1.00 91.19 287 SER A N 1
ATOM 2233 C CA . SER A 1 287 ? -7.172 8.092 23.334 1.00 91.19 287 SER A CA 1
ATOM 2234 C C . SER A 1 287 ? -8.540 7.456 23.074 1.00 91.19 287 SER A C 1
ATOM 2236 O O . SER A 1 287 ? -9.046 7.449 21.950 1.00 91.19 287 SER A O 1
ATOM 2238 N N . ARG A 1 288 ? -9.201 6.969 24.133 1.00 91.38 288 ARG A N 1
ATOM 2239 C CA . ARG A 1 288 ? -10.574 6.442 24.020 1.00 91.38 288 ARG A CA 1
ATOM 2240 C C . ARG A 1 288 ? -11.540 7.492 23.477 1.00 91.38 288 ARG A C 1
ATOM 2242 O O . ARG A 1 288 ? -12.416 7.152 22.690 1.00 91.38 288 ARG A O 1
ATOM 2249 N N . LYS A 1 289 ? -11.336 8.767 23.822 1.00 93.19 289 LYS A N 1
ATOM 2250 C CA . LYS A 1 289 ? -12.085 9.894 23.254 1.00 93.19 289 LYS A CA 1
ATOM 2251 C C . LYS A 1 289 ? -11.999 9.945 21.729 1.00 93.19 289 LYS A C 1
ATOM 2253 O O . LYS A 1 289 ? -13.024 10.102 21.076 1.00 93.19 289 LYS A O 1
ATOM 2258 N N . GLU A 1 290 ? -10.803 9.792 21.165 1.00 94.12 290 GLU A N 1
ATOM 2259 C CA . GLU A 1 290 ? -10.606 9.764 19.710 1.00 94.12 290 GLU A CA 1
ATOM 2260 C C . GLU A 1 290 ? -11.292 8.550 19.070 1.00 94.12 290 GLU A C 1
ATOM 2262 O O . GLU A 1 290 ? -11.897 8.685 18.009 1.00 94.12 290 GLU A O 1
ATOM 2267 N N . HIS A 1 291 ? -11.276 7.388 19.733 1.00 93.44 291 HIS A N 1
ATOM 2268 C CA . HIS A 1 291 ? -12.041 6.226 19.274 1.00 93.44 291 HIS A CA 1
ATOM 2269 C C . HIS A 1 291 ? -13.545 6.518 19.256 1.00 93.44 291 HIS A C 1
ATOM 2271 O O . HIS A 1 291 ? -14.183 6.330 18.227 1.00 93.44 291 HIS A O 1
ATOM 2277 N N . VAL A 1 292 ? -14.110 7.017 20.361 1.00 94.56 292 VAL A N 1
ATOM 2278 C CA . VAL A 1 292 ? -15.540 7.359 20.461 1.00 94.56 292 VAL A CA 1
ATOM 2279 C C . VAL A 1 292 ? -15.938 8.353 19.373 1.00 94.56 292 VAL A C 1
ATOM 2281 O O . VAL A 1 292 ? -16.929 8.121 18.682 1.00 94.56 292 VAL A O 1
ATOM 2284 N N . GLN A 1 293 ? -15.144 9.408 19.168 1.00 95.25 293 GLN A N 1
ATOM 2285 C CA . GLN A 1 293 ? -15.416 10.409 18.140 1.00 95.25 293 GLN A CA 1
ATOM 2286 C C . GLN A 1 293 ? -15.438 9.793 16.736 1.00 95.25 293 GLN A C 1
ATOM 2288 O O . GLN A 1 293 ? -16.356 10.072 15.977 1.00 95.25 293 GLN A O 1
ATOM 2293 N N . ALA A 1 294 ? -14.506 8.892 16.412 1.00 95.12 294 ALA A N 1
ATOM 2294 C CA . ALA A 1 294 ? -14.471 8.248 15.099 1.00 95.12 294 ALA A CA 1
ATOM 2295 C C . ALA A 1 294 ? -15.744 7.431 14.792 1.00 95.12 294 ALA A C 1
ATOM 2297 O O . ALA A 1 294 ? -16.220 7.433 13.658 1.00 95.12 294 ALA A O 1
ATOM 2298 N N . PHE A 1 295 ? -16.321 6.753 15.792 1.00 95.06 295 PHE A N 1
ATOM 2299 C CA . PHE A 1 295 ? -17.592 6.035 15.622 1.00 95.06 295 PHE A CA 1
ATOM 2300 C C . PHE A 1 295 ? -18.800 6.978 15.608 1.00 95.06 295 PHE A C 1
ATOM 2302 O O . PHE A 1 295 ? -19.755 6.719 14.880 1.00 95.06 295 PHE A O 1
ATOM 2309 N N . VAL A 1 296 ? -18.758 8.075 16.369 1.00 95.12 296 VAL A N 1
ATOM 2310 C CA . VAL A 1 296 ? -19.777 9.136 16.326 1.00 95.12 296 VAL A CA 1
ATOM 2311 C C . VAL A 1 296 ? -19.829 9.795 14.947 1.00 95.12 296 VAL A C 1
ATOM 2313 O O . VAL A 1 296 ? -20.911 9.920 14.382 1.00 95.12 296 VAL A O 1
ATOM 2316 N N . ASP A 1 297 ? -18.676 10.153 14.382 1.00 94.75 297 ASP A N 1
ATOM 2317 C CA . ASP A 1 297 ? -18.568 10.773 13.056 1.00 94.75 297 ASP A CA 1
ATOM 2318 C C . ASP A 1 297 ? -19.096 9.839 11.955 1.00 94.75 297 ASP A C 1
ATOM 2320 O O . ASP A 1 297 ? -19.673 10.290 10.968 1.00 94.75 297 ASP A O 1
ATOM 2324 N N . ALA A 1 298 ? -18.953 8.525 12.148 1.00 93.00 298 ALA A N 1
ATOM 2325 C CA . ALA A 1 298 ? -19.508 7.494 11.274 1.00 93.00 298 ALA A CA 1
ATOM 2326 C C . ALA A 1 298 ? -20.976 7.132 11.580 1.00 93.00 298 ALA A C 1
ATOM 2328 O O . ALA A 1 298 ? -21.487 6.165 11.016 1.00 93.00 298 ALA A O 1
ATOM 2329 N N . GLN A 1 299 ? -21.644 7.860 12.484 1.00 93.50 299 GLN A N 1
ATOM 2330 C CA . GLN A 1 299 ? -23.021 7.617 12.943 1.00 93.50 299 GLN A CA 1
ATOM 2331 C C . GLN A 1 299 ? -23.254 6.217 13.551 1.00 93.50 299 GLN A C 1
ATOM 2333 O O . GLN A 1 299 ? -24.379 5.730 13.653 1.00 93.50 299 GLN A O 1
ATOM 2338 N N . GLN A 1 300 ? -22.194 5.558 14.021 1.00 92.12 300 GLN A N 1
ATOM 2339 C CA . GLN A 1 300 ? -22.235 4.246 14.673 1.00 92.12 300 GLN A CA 1
ATOM 2340 C C . GLN A 1 300 ? -22.382 4.404 16.196 1.00 92.12 300 GLN A C 1
ATOM 2342 O O . GLN A 1 300 ? -21.535 3.967 16.981 1.00 92.12 300 GLN A O 1
ATOM 2347 N N . PHE A 1 301 ? -23.470 5.051 16.625 1.00 94.00 301 PHE A N 1
ATOM 2348 C CA . PHE A 1 301 ? -23.660 5.495 18.013 1.00 94.00 301 PHE A CA 1
ATOM 2349 C C . PHE A 1 301 ? -23.679 4.360 19.043 1.00 94.00 301 PHE A C 1
ATOM 2351 O O . PHE A 1 301 ? -23.096 4.502 20.116 1.00 94.00 301 PHE A O 1
ATOM 2358 N N . GLU A 1 302 ? -24.285 3.213 18.725 1.00 91.94 302 GLU A N 1
ATOM 2359 C CA . GLU A 1 302 ? -24.317 2.058 19.637 1.00 91.94 302 GLU A CA 1
ATOM 2360 C C . GLU A 1 302 ? -22.914 1.517 19.926 1.00 91.94 302 GLU A C 1
ATOM 2362 O O . GLU A 1 302 ? -22.571 1.202 21.066 1.00 91.94 302 GLU A O 1
ATOM 2367 N N . THR A 1 303 ? -22.067 1.465 18.901 1.00 91.50 303 THR A N 1
ATOM 2368 C CA . THR A 1 303 ? -20.671 1.056 19.045 1.00 91.50 303 THR A CA 1
ATOM 2369 C C . THR A 1 303 ? -19.873 2.095 19.830 1.00 91.50 303 THR A C 1
ATOM 2371 O O . THR A 1 303 ? -19.142 1.734 20.753 1.00 91.50 303 THR A O 1
ATOM 2374 N N . ALA A 1 304 ? -20.061 3.386 19.531 1.00 93.81 304 ALA A N 1
ATOM 2375 C CA . ALA A 1 304 ? -19.437 4.476 20.279 1.00 93.81 304 ALA A CA 1
ATOM 2376 C C . ALA A 1 304 ? -19.800 4.419 21.774 1.00 93.81 304 ALA A C 1
ATOM 2378 O O . ALA A 1 304 ? -18.929 4.550 22.634 1.00 93.81 304 ALA A O 1
ATOM 2379 N N . LYS A 1 305 ? -21.071 4.136 22.088 1.00 94.56 305 LYS A N 1
ATOM 2380 C CA . LYS A 1 305 ? -21.575 3.962 23.454 1.00 94.56 305 LYS A CA 1
ATOM 2381 C C . LYS A 1 305 ? -20.924 2.777 24.167 1.00 94.56 305 LYS A C 1
ATOM 2383 O O . LYS A 1 305 ? -20.569 2.905 25.335 1.00 94.56 305 LYS A O 1
ATOM 2388 N N . ARG A 1 306 ? -20.729 1.640 23.487 1.00 91.94 306 ARG A N 1
ATOM 2389 C CA . ARG A 1 306 ? -20.009 0.484 24.060 1.00 91.94 306 ARG A CA 1
ATOM 2390 C C . ARG A 1 306 ? -18.550 0.813 24.359 1.00 91.94 306 ARG A C 1
ATOM 2392 O O . ARG A 1 306 ? -18.073 0.476 25.436 1.00 91.94 306 ARG A O 1
ATOM 2399 N N . ILE A 1 307 ? -17.868 1.513 23.451 1.00 91.69 307 ILE A N 1
ATOM 2400 C CA . ILE A 1 307 ? -16.479 1.953 23.655 1.00 91.69 307 ILE A CA 1
ATOM 2401 C C . ILE A 1 307 ? -16.372 2.920 24.835 1.00 91.69 307 ILE A C 1
ATOM 2403 O O . ILE A 1 307 ? -15.488 2.758 25.673 1.00 91.69 307 ILE A O 1
ATOM 2407 N N . ALA A 1 308 ? -17.288 3.885 24.932 1.00 93.19 308 ALA A N 1
ATOM 2408 C CA . ALA A 1 308 ? -17.375 4.780 26.081 1.00 93.19 308 ALA A CA 1
ATOM 2409 C C . ALA A 1 308 ? -17.618 4.000 27.384 1.00 93.19 308 ALA A C 1
ATOM 2411 O O . ALA A 1 308 ? -16.956 4.258 28.383 1.00 93.19 308 ALA A O 1
ATOM 2412 N N . GLY A 1 309 ? -18.516 3.009 27.356 1.00 92.12 309 GLY A N 1
ATOM 2413 C CA . GLY A 1 309 ? -18.856 2.160 28.498 1.00 92.12 309 GLY A CA 1
ATOM 2414 C C . GLY A 1 309 ? -17.719 1.266 29.006 1.00 92.12 309 GLY A C 1
ATOM 2415 O O . GLY A 1 309 ? -17.732 0.917 30.181 1.00 92.12 309 GLY A O 1
ATOM 2416 N N . ASP A 1 310 ? -16.733 0.932 28.170 1.00 89.88 310 ASP A N 1
ATOM 2417 C CA . ASP A 1 310 ? -15.549 0.140 28.550 1.00 89.88 310 ASP A CA 1
ATOM 2418 C C . ASP A 1 310 ? -14.472 0.964 29.290 1.00 89.88 310 ASP A C 1
ATOM 2420 O O . ASP A 1 310 ? -13.485 0.417 29.786 1.00 89.88 310 ASP A O 1
ATOM 2424 N N . ALA A 1 311 ? -14.626 2.291 29.380 1.00 90.00 311 ALA A N 1
ATOM 2425 C CA . ALA A 1 311 ? -13.706 3.124 30.148 1.00 90.00 311 ALA A CA 1
ATOM 2426 C C . ALA A 1 311 ? -13.699 2.711 31.633 1.00 90.00 311 ALA A C 1
ATOM 2428 O O . ALA A 1 311 ? -14.746 2.587 32.268 1.00 90.00 311 ALA A O 1
ATOM 2429 N N . LYS A 1 312 ? -12.496 2.497 32.189 1.00 88.31 312 LYS A N 1
ATOM 2430 C CA . LYS A 1 312 ? -12.316 2.053 33.583 1.00 88.31 312 LYS A CA 1
ATOM 2431 C C . LYS A 1 312 ? -12.547 3.175 34.598 1.00 88.31 312 LYS A C 1
ATOM 2433 O O . LYS A 1 312 ? -12.930 2.887 35.727 1.00 88.31 312 LYS A O 1
ATOM 2438 N N . ASP A 1 313 ? -12.275 4.422 34.216 1.00 91.50 313 ASP A N 1
ATOM 2439 C CA . ASP A 1 313 ? -12.525 5.593 35.055 1.00 91.50 313 ASP A CA 1
ATOM 2440 C C . ASP A 1 313 ? -13.988 6.051 34.904 1.00 91.50 313 ASP A C 1
ATOM 2442 O O . ASP A 1 313 ? -14.385 6.417 33.794 1.00 91.50 313 ASP A O 1
ATOM 2446 N N . PRO A 1 314 ? -14.793 6.080 35.986 1.00 93.50 314 PRO A N 1
ATOM 2447 C CA . PRO A 1 314 ? -16.179 6.539 35.930 1.00 93.50 314 PRO A CA 1
ATOM 2448 C C . PRO A 1 314 ? -16.339 7.982 35.432 1.00 93.50 314 PRO A C 1
ATOM 2450 O O . PRO A 1 314 ? -17.342 8.296 34.789 1.00 93.50 314 PRO A O 1
ATOM 2453 N N . ALA A 1 315 ? -15.374 8.869 35.709 1.00 93.50 315 ALA A N 1
ATOM 2454 C CA . ALA A 1 315 ? -15.444 10.259 35.257 1.00 93.50 315 ALA A CA 1
ATOM 2455 C C . ALA A 1 315 ? -15.192 10.369 33.745 1.00 93.50 315 ALA A C 1
ATOM 2457 O O . ALA A 1 315 ? -15.963 11.020 33.035 1.00 93.50 315 ALA A O 1
ATOM 2458 N N . GLU A 1 316 ? -14.158 9.693 33.231 1.00 93.31 316 GLU A N 1
ATOM 2459 C CA . GLU A 1 316 ? -13.943 9.529 31.789 1.00 93.31 316 GLU A CA 1
ATOM 2460 C C . GLU A 1 316 ? -15.167 8.896 31.114 1.00 93.31 316 GLU A C 1
ATOM 2462 O O . GLU A 1 316 ? -15.669 9.434 30.128 1.00 93.31 316 GLU A O 1
ATOM 2467 N N . GLN A 1 317 ? -15.692 7.804 31.673 1.00 94.81 317 GLN A N 1
ATOM 2468 C CA . GLN A 1 317 ? -16.857 7.092 31.152 1.00 94.81 317 GLN A CA 1
ATOM 2469 C C . GLN A 1 317 ? -18.070 8.022 31.011 1.00 94.81 317 GLN A C 1
ATOM 2471 O O . GLN A 1 317 ? -18.674 8.088 29.939 1.00 94.81 317 GLN A O 1
ATOM 2476 N N . ALA A 1 318 ? -18.406 8.780 32.060 1.00 95.38 318 ALA A N 1
ATOM 2477 C CA . ALA A 1 318 ? -19.519 9.727 32.039 1.00 95.38 318 ALA A CA 1
ATOM 2478 C C . ALA A 1 318 ? -19.331 10.812 30.965 1.00 95.38 318 ALA A C 1
ATOM 2480 O O . ALA A 1 318 ? -20.257 11.092 30.202 1.00 95.38 318 ALA A O 1
ATOM 2481 N N . ASN A 1 319 ? -18.121 11.369 30.853 1.00 95.50 319 ASN A N 1
ATOM 2482 C CA . ASN A 1 319 ? -17.797 12.375 29.841 1.00 95.50 319 ASN A CA 1
ATOM 2483 C C . ASN A 1 319 ? -17.919 11.822 28.413 1.00 95.50 319 ASN A C 1
ATOM 2485 O O . ASN A 1 319 ? -18.457 12.489 27.531 1.00 95.50 319 ASN A O 1
ATOM 2489 N N . LEU A 1 320 ? -17.435 10.602 28.164 1.00 95.94 320 LEU A N 1
ATOM 2490 C CA . LEU A 1 320 ? -17.521 9.964 26.849 1.00 95.94 320 LEU A CA 1
ATOM 2491 C C . LEU A 1 320 ? -18.967 9.615 26.474 1.00 95.94 320 LEU A C 1
ATOM 2493 O O . LEU A 1 320 ? -19.361 9.800 25.324 1.00 95.94 320 LEU A O 1
ATOM 2497 N N . LEU A 1 321 ? -19.771 9.148 27.432 1.00 96.12 321 LEU A N 1
ATOM 2498 C CA . LEU A 1 321 ? -21.190 8.866 27.209 1.00 96.12 321 LEU A CA 1
ATOM 2499 C C . LEU A 1 321 ? -21.988 10.138 26.895 1.00 96.12 321 LEU A C 1
ATOM 2501 O O . LEU A 1 321 ? -22.845 10.108 26.013 1.00 96.12 321 LEU A O 1
ATOM 2505 N N . ASP A 1 322 ? -21.683 11.258 27.554 1.00 95.25 322 ASP A N 1
ATOM 2506 C CA . ASP A 1 322 ? -22.285 12.562 27.249 1.00 95.25 322 ASP A CA 1
ATOM 2507 C C . ASP A 1 322 ? -21.946 13.032 25.823 1.00 95.25 322 ASP A C 1
ATOM 2509 O O . ASP A 1 322 ? -22.834 13.485 25.099 1.00 95.25 322 ASP A O 1
ATOM 2513 N N . VAL A 1 323 ? -20.704 12.835 25.357 1.00 94.12 323 VAL A N 1
ATOM 2514 C CA . VAL A 1 323 ? -20.320 13.112 23.957 1.00 94.12 323 VAL A CA 1
ATOM 2515 C C . VAL A 1 323 ? -21.194 12.327 22.975 1.00 94.12 323 VAL A C 1
ATOM 2517 O O . VAL A 1 323 ? -21.728 12.910 22.029 1.00 94.12 323 VAL A O 1
ATOM 2520 N N . VAL A 1 324 ? -21.390 11.025 23.213 1.00 95.25 324 VAL A N 1
ATOM 2521 C CA . VAL A 1 324 ? -22.250 10.187 22.361 1.00 95.25 324 VAL A CA 1
ATOM 2522 C C . VAL A 1 324 ? -23.699 10.674 22.409 1.00 95.25 324 VAL A C 1
ATOM 2524 O O . VAL A 1 324 ? -24.323 10.833 21.362 1.00 95.25 324 VAL A O 1
ATOM 2527 N N . GLN A 1 325 ? -24.229 10.967 23.599 1.00 94.38 325 GLN A N 1
ATOM 2528 C CA . GLN A 1 325 ? -25.613 11.410 23.767 1.00 94.38 325 GLN A CA 1
ATOM 2529 C C . GLN A 1 325 ? -25.889 12.731 23.038 1.00 94.38 325 GLN A C 1
ATOM 2531 O O . GLN A 1 325 ? -26.906 12.856 22.353 1.00 94.38 325 GLN A O 1
ATOM 2536 N N . ARG A 1 326 ? -24.982 13.708 23.139 1.00 93.19 326 ARG A N 1
ATOM 2537 C CA . ARG A 1 326 ? -25.104 14.984 22.418 1.00 93.19 326 ARG A CA 1
ATOM 2538 C C . ARG A 1 326 ? -25.088 14.785 20.907 1.00 93.19 326 ARG A C 1
ATOM 2540 O O . ARG A 1 326 ? -25.861 15.436 20.210 1.00 93.19 326 ARG A O 1
ATOM 2547 N N . ALA A 1 327 ? -24.249 13.880 20.406 1.00 92.44 327 ALA A N 1
ATOM 2548 C CA . ALA A 1 327 ? -24.179 13.584 18.981 1.00 92.44 327 ALA A CA 1
ATOM 2549 C C . ALA A 1 327 ? -25.443 12.887 18.457 1.00 92.44 327 ALA A C 1
ATOM 2551 O O . ALA A 1 327 ? -25.928 13.245 17.387 1.00 92.44 327 ALA A O 1
ATOM 2552 N N . VAL A 1 328 ? -26.023 11.960 19.229 1.00 91.69 328 VAL A N 1
ATOM 2553 C CA . VAL A 1 328 ? -27.318 11.337 18.904 1.00 91.69 328 VAL A CA 1
ATOM 2554 C C . VAL A 1 328 ? -28.405 12.406 18.790 1.00 91.69 328 VAL A C 1
ATOM 2556 O O . VAL A 1 328 ? -29.106 12.458 17.783 1.00 91.69 328 VAL A O 1
ATOM 2559 N N . VAL A 1 329 ? -28.501 13.304 19.778 1.00 90.38 329 VAL A N 1
ATOM 2560 C CA . VAL A 1 329 ? -29.480 14.404 19.766 1.00 90.38 329 VAL A CA 1
ATOM 2561 C C . VAL A 1 329 ? -29.265 15.321 18.557 1.00 90.38 329 VAL A C 1
ATOM 2563 O O . VAL A 1 329 ? -30.219 15.628 17.844 1.00 90.38 329 VAL A O 1
ATOM 2566 N N . ALA A 1 330 ? -28.020 15.713 18.276 1.00 87.69 330 ALA A N 1
ATOM 2567 C CA . ALA A 1 330 ? -27.690 16.544 17.120 1.00 87.69 330 ALA A CA 1
ATOM 2568 C C . ALA A 1 330 ? -28.063 15.870 15.787 1.00 87.69 330 ALA A C 1
ATOM 2570 O O . ALA A 1 330 ? -28.644 16.519 14.921 1.00 87.69 330 ALA A O 1
ATOM 2571 N N . SER A 1 331 ? -27.802 14.566 15.648 1.00 84.62 331 SER A N 1
ATOM 2572 C CA . SER A 1 331 ? -28.155 13.790 14.454 1.00 84.62 331 SER A CA 1
ATOM 2573 C C . SER A 1 331 ? -29.666 13.650 14.271 1.00 84.62 331 SER A C 1
ATOM 2575 O O . SER A 1 331 ? -30.129 13.628 13.139 1.00 84.62 331 SER A O 1
ATOM 2577 N N . THR A 1 332 ? -30.444 13.576 15.357 1.00 78.56 332 THR A N 1
ATOM 2578 C CA . THR A 1 332 ? -31.918 13.545 15.285 1.00 78.56 332 THR A CA 1
ATOM 2579 C C . THR A 1 332 ? -32.550 14.908 14.993 1.00 78.56 332 THR A C 1
ATOM 2581 O O . THR A 1 332 ? -33.696 14.966 14.556 1.00 78.56 332 THR A O 1
ATOM 2584 N N . LEU A 1 333 ? -31.824 16.004 15.238 1.00 74.94 333 LEU A N 1
ATOM 2585 C CA . LEU A 1 333 ? -32.290 17.378 15.018 1.00 74.94 333 LEU A CA 1
ATOM 2586 C C . LEU A 1 333 ? -31.893 17.944 13.645 1.00 74.94 333 LEU A C 1
ATOM 2588 O O . LEU A 1 333 ? -32.362 19.024 13.289 1.00 74.94 333 LEU A O 1
ATOM 2592 N N . GLN A 1 334 ? -31.051 17.249 12.875 1.00 58.16 334 GLN A N 1
ATOM 2593 C CA . GLN A 1 334 ? -30.791 17.571 11.473 1.00 58.16 334 GLN A CA 1
ATOM 2594 C C . GLN A 1 334 ? -31.801 16.822 10.582 1.00 58.16 334 GLN A C 1
ATOM 2596 O O . GLN A 1 334 ? -31.629 15.623 10.374 1.00 58.16 334 GLN A O 1
ATOM 2601 N N . PRO A 1 335 ? -32.860 17.474 10.054 1.00 50.91 335 PRO A N 1
ATOM 2602 C CA . PRO A 1 335 ? -33.646 16.885 8.973 1.00 50.91 335 PRO A CA 1
ATOM 2603 C C . PRO A 1 335 ? -32.771 16.774 7.719 1.00 50.91 335 PRO A C 1
ATOM 2605 O O . PRO A 1 335 ? -31.895 17.618 7.526 1.00 50.91 335 PRO A O 1
ATOM 2608 N N . ASP A 1 336 ? -33.022 15.748 6.897 1.00 49.56 336 ASP A N 1
ATOM 2609 C CA . ASP A 1 336 ? -32.373 15.467 5.607 1.00 49.56 336 ASP A CA 1
ATOM 2610 C C . ASP A 1 336 ? -32.123 16.745 4.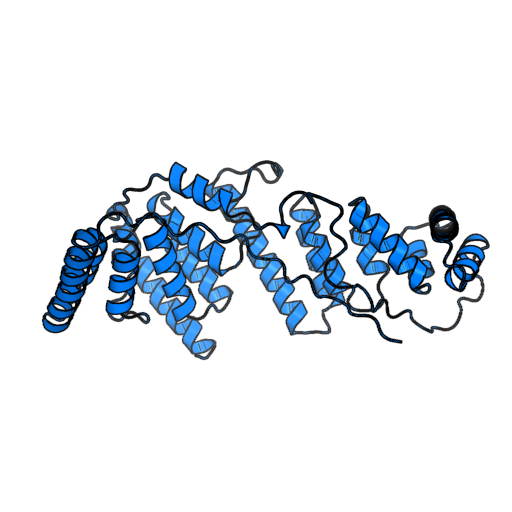792 1.00 49.56 336 ASP A C 1
ATOM 2612 O O . ASP A 1 336 ? -32.960 17.207 4.015 1.00 49.56 336 ASP A O 1
ATOM 2616 N N . MET A 1 337 ? -30.944 17.334 4.964 1.00 44.44 337 MET A N 1
ATOM 2617 C CA . MET A 1 337 ? -30.420 18.312 4.031 1.00 44.44 337 MET A CA 1
ATOM 2618 C C . MET A 1 337 ? -29.759 17.498 2.932 1.00 44.44 337 MET A C 1
ATOM 2620 O O . MET A 1 337 ? -28.712 16.884 3.145 1.00 44.44 337 MET A O 1
ATOM 2624 N N . GLU A 1 338 ? -30.422 17.469 1.778 1.00 39.31 338 GLU A N 1
ATOM 2625 C CA . GLU A 1 338 ? -29.908 16.942 0.518 1.00 39.31 338 GLU A CA 1
ATOM 2626 C C . GLU A 1 338 ? -28.416 17.310 0.381 1.00 39.31 338 GLU A C 1
ATOM 2628 O O . GLU A 1 338 ? -28.054 18.474 0.616 1.00 39.31 338 GLU A O 1
ATOM 2633 N N . PRO A 1 339 ? -27.519 16.354 0.066 1.00 42.50 339 PRO A N 1
ATOM 2634 C CA . PRO A 1 339 ? -26.106 16.668 -0.060 1.00 42.50 339 PRO A CA 1
ATOM 2635 C C . PRO A 1 339 ? -25.954 17.790 -1.095 1.00 42.50 339 PRO A C 1
ATOM 2637 O O . PRO A 1 339 ? -26.549 17.704 -2.174 1.00 42.50 339 PRO A O 1
ATOM 2640 N N . PRO A 1 340 ? -25.188 18.857 -0.796 1.00 39.16 340 PRO A N 1
ATOM 2641 C CA . PRO A 1 340 ? -25.027 19.957 -1.731 1.00 39.16 340 PRO A CA 1
ATOM 2642 C C . PRO A 1 340 ? -24.523 19.392 -3.063 1.00 39.16 340 PRO A C 1
ATOM 2644 O O . PRO A 1 340 ? -23.660 18.504 -3.049 1.00 39.16 340 PRO A O 1
ATOM 2647 N N . PRO A 1 341 ? -25.041 19.871 -4.211 1.00 38.31 341 PRO A N 1
ATOM 2648 C CA . PRO A 1 341 ? -24.665 19.334 -5.505 1.00 38.31 341 PRO A CA 1
ATOM 2649 C C . PRO A 1 341 ? -23.146 19.354 -5.612 1.00 38.31 341 PRO A C 1
ATOM 2651 O O . PRO A 1 341 ? -22.508 20.387 -5.377 1.00 38.31 341 PRO A O 1
ATOM 2654 N N . VAL A 1 342 ? -22.572 18.189 -5.926 1.00 43.31 342 VAL A N 1
ATOM 2655 C CA . VAL A 1 342 ? -21.146 18.033 -6.196 1.00 43.31 342 VAL A CA 1
ATOM 2656 C C . VAL A 1 342 ? -20.808 19.041 -7.282 1.00 43.31 342 VAL A C 1
ATOM 2658 O O . VAL A 1 342 ? -21.131 18.837 -8.453 1.00 43.31 342 VAL A O 1
ATOM 2661 N N . ARG A 1 343 ? -20.194 20.166 -6.899 1.00 33.59 343 ARG A N 1
ATOM 2662 C CA . ARG A 1 343 ? -19.658 21.099 -7.883 1.00 33.59 343 ARG A CA 1
ATOM 2663 C C . ARG A 1 343 ? -18.662 20.288 -8.705 1.00 33.59 343 ARG A C 1
ATOM 2665 O O . ARG A 1 343 ? -17.728 19.738 -8.108 1.00 33.59 343 ARG A O 1
ATOM 2672 N N . PRO A 1 344 ? -18.827 20.180 -10.034 1.00 34.69 344 PRO A N 1
ATOM 2673 C CA . PRO A 1 344 ? -17.770 19.627 -10.853 1.00 34.69 344 PRO A CA 1
ATOM 2674 C C . PRO A 1 344 ? -16.522 20.437 -10.520 1.00 34.69 344 PRO A C 1
ATOM 2676 O O . PRO A 1 344 ? -16.570 21.670 -10.509 1.00 34.69 344 PRO A O 1
ATOM 2679 N N . ARG A 1 345 ? -15.434 19.748 -10.155 1.00 36.44 345 ARG A N 1
ATOM 2680 C CA . ARG A 1 345 ? -14.120 20.375 -10.025 1.00 36.44 345 ARG A CA 1
ATOM 2681 C C . ARG A 1 345 ? -13.896 21.137 -11.323 1.00 36.44 345 ARG A C 1
ATOM 2683 O O . ARG A 1 345 ? -13.644 20.519 -12.354 1.00 36.44 345 ARG A O 1
ATOM 2690 N N . GLN A 1 346 ? -14.047 22.458 -11.279 1.00 33.19 346 GLN A N 1
ATOM 2691 C CA . GLN A 1 346 ? -13.597 23.313 -12.357 1.00 33.19 346 GLN A CA 1
ATOM 2692 C C . GLN A 1 346 ? -12.110 23.026 -12.475 1.00 33.19 346 GLN A C 1
ATOM 2694 O O . GLN A 1 346 ? -11.332 23.305 -11.560 1.00 33.19 346 GLN A O 1
ATOM 2699 N N . GLY A 1 347 ? -11.746 22.358 -13.568 1.00 32.97 347 GLY A N 1
ATOM 2700 C CA . GLY A 1 347 ? -10.365 22.262 -13.979 1.00 32.97 347 GLY A CA 1
ATOM 2701 C C . GLY A 1 347 ? -9.820 23.677 -13.990 1.00 32.97 347 GLY A C 1
ATOM 2702 O O . GLY A 1 347 ? -10.413 24.571 -14.594 1.00 32.97 347 GLY A O 1
ATOM 2703 N N . SER A 1 348 ? -8.717 23.883 -13.281 1.00 30.73 348 SER A N 1
ATOM 2704 C CA . SER A 1 348 ? -7.870 25.040 -13.488 1.00 30.73 348 SER A CA 1
ATOM 2705 C C . SER A 1 348 ? -7.400 24.984 -14.939 1.00 30.73 348 SER A C 1
ATOM 2707 O O . SER A 1 348 ? -6.397 24.344 -15.262 1.00 30.73 348 SER A O 1
ATOM 2709 N N . VAL A 1 349 ? -8.171 25.597 -15.832 1.00 33.88 349 VAL A N 1
ATOM 2710 C CA . VAL A 1 349 ? -7.689 26.001 -17.141 1.00 33.88 349 VAL A CA 1
ATOM 2711 C C . VAL A 1 349 ? -6.674 27.088 -16.830 1.00 33.88 349 VAL A C 1
ATOM 2713 O O . VAL A 1 349 ? -7.031 28.220 -16.518 1.00 33.88 349 VAL A O 1
ATOM 2716 N N . ALA A 1 350 ? -5.399 26.709 -16.802 1.00 33.03 350 ALA A N 1
ATOM 2717 C CA . ALA A 1 350 ? -4.326 27.677 -16.869 1.00 33.03 350 ALA A CA 1
ATOM 2718 C C . ALA A 1 350 ? -4.479 28.383 -18.219 1.00 33.03 350 ALA A C 1
ATOM 2720 O O . ALA A 1 350 ? -4.156 27.816 -19.264 1.00 33.03 350 ALA A O 1
ATOM 2721 N N . SER A 1 351 ? -5.034 29.594 -18.197 1.00 29.97 351 SER A N 1
ATOM 2722 C CA . SER A 1 351 ? -4.911 30.533 -19.300 1.00 29.97 351 SER A CA 1
ATOM 2723 C C . SER A 1 351 ? -3.426 30.862 -19.433 1.00 29.97 351 SER A C 1
ATOM 2725 O O . SER A 1 351 ? -2.874 31.657 -18.673 1.00 29.97 351 SER A O 1
ATOM 2727 N N . TYR A 1 352 ? -2.756 30.185 -20.360 1.00 30.86 352 TYR A N 1
ATOM 2728 C CA . TYR A 1 352 ? -1.517 30.686 -20.929 1.00 30.86 352 TYR A CA 1
ATOM 2729 C C . TYR A 1 352 ? -1.900 31.881 -21.800 1.00 30.86 352 TYR A C 1
ATOM 2731 O O . TYR A 1 352 ? -2.232 31.716 -22.972 1.00 30.86 352 TYR A O 1
ATOM 2739 N N . ASP A 1 353 ? -1.900 33.072 -21.204 1.00 30.06 353 ASP A N 1
ATOM 2740 C CA . ASP A 1 353 ? -1.771 34.292 -21.985 1.00 30.06 353 ASP A CA 1
ATOM 2741 C C . ASP A 1 353 ? -0.327 34.349 -22.471 1.00 30.06 353 ASP A C 1
ATOM 2743 O O . ASP A 1 353 ? 0.630 34.441 -21.696 1.00 30.06 353 ASP A O 1
ATOM 2747 N N . GLY A 1 354 ? -0.182 34.187 -23.780 1.00 29.47 354 GLY A N 1
ATOM 2748 C CA . GLY A 1 354 ? 1.065 34.424 -24.470 1.00 29.47 354 GLY A CA 1
ATOM 2749 C C . GLY A 1 354 ? 1.376 35.913 -24.479 1.00 29.47 354 GLY A C 1
ATOM 2750 O O . GLY A 1 354 ? 0.514 36.735 -24.776 1.00 29.47 354 GLY A O 1
ATOM 2751 N N . SER A 1 355 ? 2.632 36.245 -24.210 1.00 27.97 355 SER A N 1
ATOM 2752 C CA . SER A 1 355 ? 3.296 37.424 -24.760 1.00 27.97 355 SER A CA 1
ATOM 2753 C C . SER A 1 355 ? 4.810 37.216 -24.683 1.00 27.97 355 SER A C 1
ATOM 2755 O O . SER A 1 355 ? 5.390 37.333 -23.610 1.00 27.97 355 SER A O 1
ATOM 2757 N N . ILE A 1 356 ? 5.347 36.888 -25.867 1.00 37.66 356 ILE A N 1
ATOM 2758 C CA . ILE A 1 356 ? 6.716 37.027 -26.409 1.00 37.66 356 ILE A CA 1
ATOM 2759 C C . ILE A 1 356 ? 7.856 36.346 -25.645 1.00 37.66 356 ILE A C 1
ATOM 2761 O O . ILE A 1 356 ? 8.299 36.863 -24.599 1.00 37.66 356 ILE A O 1
#

pLDDT: mean 81.25, std 18.05, range [27.97, 97.81]

Foldseek 3Di:
DDLVVLLVVLVVLLVLLVVLLVVLLVQDAPFDLVRLQVVLLVPDDPLLDDPPDLPPDDDPPVPLPADPDDDDPDDDPLLVQLVVQLPDPVVPLVSNVVSLVVLCVVDPDLLRSLVSQLNRVSSLVSVLSVCSRVVHPQVSNLSSGPPCSLVSLQSNLSSDLAVVSSLVSLVVSLVVCVVPVVSVVVSVLLSVQQVVQVVCCCPVVVDDRNCSVDRGSRHPDDLLSNLLSLLLNCSPDSDNSNSVSSVSCSVVVPDQVSSLVSNLCSCLVSVRLSSNVSSADLDHPQDLLNSLVSNLVSVVLVSSLVSLVPNPDPVSSVVSNVVSVVSVVVVVPDDDDDDPPPDPPPPPPPPPPDDD